Protein AF-A0A250FUY7-F1 (afdb_monomer_lite)

Structure (mmCIF, N/CA/C/O backbone):
data_AF-A0A250FUY7-F1
#
_entry.id   AF-A0A250FUY7-F1
#
loop_
_atom_site.group_PDB
_atom_site.id
_atom_site.type_symbol
_atom_site.label_atom_id
_atom_site.label_alt_id
_atom_site.label_comp_id
_atom_site.label_asym_id
_atom_site.label_entity_id
_atom_site.label_seq_id
_atom_site.pdbx_PDB_ins_code
_atom_site.Cartn_x
_atom_site.Cartn_y
_atom_site.Cartn_z
_atom_site.occupancy
_atom_site.B_iso_or_equiv
_atom_site.auth_seq_id
_atom_site.auth_comp_id
_atom_site.auth_asym_id
_atom_site.auth_atom_id
_atom_site.pdbx_PDB_model_num
ATOM 1 N N . MET A 1 1 ? 25.988 8.779 14.009 1.00 43.19 1 MET A N 1
ATOM 2 C CA . MET A 1 1 ? 26.588 10.003 13.422 1.00 43.19 1 MET A CA 1
ATOM 3 C C . MET A 1 1 ? 27.774 9.717 12.497 1.00 43.19 1 MET A C 1
ATOM 5 O O . MET A 1 1 ? 27.782 10.269 11.410 1.00 43.19 1 MET A O 1
ATOM 9 N N . ALA A 1 2 ? 28.721 8.832 12.845 1.00 36.50 2 ALA A N 1
ATOM 10 C CA . ALA A 1 2 ? 29.887 8.540 11.990 1.00 36.50 2 ALA A CA 1
ATOM 11 C C . ALA A 1 2 ? 29.552 7.939 10.602 1.00 36.50 2 ALA A C 1
ATOM 13 O O . ALA A 1 2 ? 30.197 8.284 9.622 1.00 36.50 2 ALA A O 1
ATOM 14 N N . LYS A 1 3 ? 28.510 7.098 10.490 1.00 38.19 3 LYS A N 1
ATOM 15 C CA . LYS A 1 3 ? 28.077 6.527 9.197 1.00 38.19 3 LYS A CA 1
ATOM 16 C C . LYS A 1 3 ? 27.300 7.509 8.304 1.00 38.19 3 LYS A C 1
ATOM 18 O O . LYS A 1 3 ? 27.424 7.420 7.096 1.00 38.19 3 LYS A O 1
ATOM 23 N N . LYS A 1 4 ? 26.568 8.468 8.890 1.00 38.25 4 LYS A N 1
ATOM 24 C CA . LYS A 1 4 ? 25.851 9.537 8.160 1.00 38.25 4 LYS A CA 1
ATOM 25 C C . LYS A 1 4 ? 26.827 10.490 7.470 1.00 38.25 4 LYS A C 1
ATOM 27 O O . LYS A 1 4 ? 26.619 10.847 6.323 1.00 38.25 4 LYS A O 1
ATOM 32 N N . ARG A 1 5 ? 27.920 10.834 8.164 1.00 37.09 5 ARG A N 1
ATOM 33 C CA . ARG A 1 5 ? 28.995 11.658 7.603 1.00 37.09 5 ARG A CA 1
ATOM 34 C C . ARG A 1 5 ? 29.711 10.944 6.461 1.00 37.09 5 ARG A C 1
ATOM 36 O O . ARG A 1 5 ? 29.885 11.544 5.422 1.00 37.09 5 ARG A O 1
ATOM 43 N N . LYS A 1 6 ? 29.996 9.648 6.628 1.00 42.50 6 LYS A N 1
ATOM 44 C CA . LYS A 1 6 ? 30.583 8.818 5.573 1.00 42.50 6 LYS A CA 1
ATOM 45 C C . LYS A 1 6 ? 29.650 8.646 4.361 1.00 42.50 6 LYS A C 1
ATOM 47 O O . LYS A 1 6 ? 30.128 8.721 3.248 1.00 42.50 6 LYS A O 1
ATOM 52 N N . TYR A 1 7 ? 28.339 8.494 4.571 1.00 42.06 7 TYR A N 1
ATOM 53 C CA . TYR A 1 7 ? 27.325 8.445 3.504 1.00 42.06 7 TYR A CA 1
ATOM 54 C C . TYR A 1 7 ? 27.235 9.763 2.720 1.00 42.06 7 TYR A C 1
ATOM 56 O O . TYR A 1 7 ? 27.249 9.745 1.499 1.00 42.06 7 TYR A O 1
ATOM 64 N N . GLN A 1 8 ? 27.203 10.910 3.409 1.00 38.47 8 GLN A N 1
ATOM 65 C CA . GLN A 1 8 ? 27.251 12.218 2.745 1.00 38.47 8 GLN A CA 1
ATOM 66 C C . GLN A 1 8 ? 28.596 12.461 2.050 1.00 38.47 8 GLN A C 1
ATOM 68 O O . GLN A 1 8 ? 28.599 12.875 0.907 1.00 38.47 8 GLN A O 1
ATOM 73 N N . GLU A 1 9 ? 29.724 12.106 2.668 1.00 43.81 9 GLU A N 1
ATOM 74 C CA . GLU A 1 9 ? 31.057 12.219 2.057 1.00 43.81 9 GLU A CA 1
ATOM 75 C C . GLU A 1 9 ? 31.244 11.270 0.850 1.00 43.81 9 GLU A C 1
ATOM 77 O O . GLU A 1 9 ? 31.945 11.619 -0.095 1.00 43.81 9 GLU A O 1
ATOM 82 N N . GLU A 1 10 ? 30.612 10.090 0.833 1.00 46.19 10 GLU A N 1
ATOM 83 C CA . GLU A 1 10 ? 30.649 9.142 -0.296 1.00 46.19 10 GLU A CA 1
ATOM 84 C C . GLU A 1 10 ? 29.723 9.576 -1.445 1.00 46.19 10 GLU A C 1
ATOM 86 O O . GLU A 1 10 ? 30.119 9.468 -2.601 1.00 46.19 10 GLU A O 1
ATOM 91 N N . CYS A 1 11 ? 28.550 10.147 -1.149 1.00 38.84 11 CYS A N 1
ATOM 92 C CA . CYS A 1 11 ? 27.685 10.758 -2.164 1.00 38.84 11 CYS A CA 1
ATOM 93 C C . CYS A 1 11 ? 28.283 12.061 -2.730 1.00 38.84 11 CYS A C 1
ATOM 95 O O . CYS A 1 11 ? 28.235 12.279 -3.936 1.00 38.84 11 CYS A O 1
ATOM 97 N N . ASP A 1 12 ? 28.891 12.898 -1.883 1.00 40.16 12 ASP A N 1
ATOM 98 C CA . ASP A 1 12 ? 29.511 14.173 -2.278 1.00 40.16 12 ASP A CA 1
ATOM 99 C C . ASP A 1 12 ? 30.865 13.979 -2.989 1.00 40.16 12 ASP A C 1
ATOM 101 O O . ASP A 1 12 ? 31.324 14.872 -3.699 1.00 40.16 12 ASP A O 1
ATOM 105 N N . SER A 1 13 ? 31.521 12.822 -2.819 1.00 41.88 13 SER A N 1
ATOM 106 C CA . SER A 1 13 ? 32.739 12.456 -3.568 1.00 41.88 13 SER A CA 1
ATOM 107 C C . SER A 1 13 ? 32.453 11.789 -4.915 1.00 41.88 13 SER A C 1
ATOM 109 O O . SER A 1 13 ? 33.384 11.575 -5.688 1.00 41.88 13 SER A O 1
ATOM 111 N N . TYR A 1 14 ? 31.179 11.533 -5.229 1.00 43.25 14 TYR A N 1
ATOM 112 C CA . TYR A 1 14 ? 30.699 11.084 -6.538 1.00 43.25 14 TYR A CA 1
ATOM 113 C C . TYR A 1 14 ? 30.349 12.275 -7.451 1.00 43.25 14 TYR A C 1
ATOM 115 O O . TYR A 1 14 ? 29.357 12.268 -8.176 1.00 43.25 14 TYR A O 1
ATOM 123 N N . ILE A 1 15 ? 31.153 13.339 -7.400 1.00 44.28 15 ILE A N 1
ATOM 124 C CA . ILE A 1 15 ? 31.188 14.337 -8.470 1.00 44.28 15 ILE A CA 1
ATOM 125 C C . ILE A 1 15 ? 32.206 13.792 -9.468 1.00 44.28 15 ILE A C 1
ATOM 127 O O . ILE A 1 15 ? 33.411 13.924 -9.253 1.00 44.28 15 ILE A O 1
ATOM 131 N N . GLY A 1 16 ? 31.695 13.082 -10.478 1.00 42.53 16 GLY A N 1
ATOM 132 C CA . GLY A 1 16 ? 32.482 12.474 -11.549 1.00 42.53 16 GLY A CA 1
ATOM 133 C C . GLY A 1 16 ? 33.469 13.460 -12.170 1.00 42.53 16 GLY A C 1
ATOM 134 O O . GLY A 1 16 ? 33.247 14.675 -12.190 1.00 42.53 16 GLY A O 1
ATOM 135 N N . ASP A 1 17 ? 34.588 12.916 -12.638 1.00 43.69 17 ASP A N 1
ATOM 136 C CA . ASP A 1 17 ? 35.628 13.655 -13.351 1.00 43.69 17 ASP A CA 1
ATOM 137 C C . ASP A 1 17 ? 34.966 14.412 -14.522 1.00 43.69 17 ASP A C 1
ATOM 139 O O . ASP A 1 17 ? 34.135 13.839 -15.226 1.00 43.69 17 ASP A O 1
ATOM 143 N N . GLU A 1 18 ? 35.307 15.682 -14.775 1.00 43.38 18 GLU A N 1
ATOM 144 C CA . GLU A 1 18 ? 34.656 16.533 -15.804 1.00 43.38 18 GLU A CA 1
ATOM 145 C C . GLU A 1 18 ? 34.782 15.977 -17.249 1.00 43.38 18 GLU A C 1
ATOM 147 O O . GLU A 1 18 ? 34.303 16.582 -18.209 1.00 43.38 18 GLU A O 1
ATOM 152 N N . ASN A 1 19 ? 35.421 14.813 -17.409 1.00 42.72 19 ASN A N 1
ATOM 153 C CA . ASN A 1 19 ? 35.610 14.068 -18.649 1.00 42.72 19 ASN A CA 1
ATOM 154 C C . ASN A 1 19 ? 34.818 12.745 -18.725 1.00 42.72 19 ASN A C 1
ATOM 156 O O . ASN A 1 19 ? 34.957 12.029 -19.722 1.00 42.72 19 ASN A O 1
ATOM 160 N N . GLU A 1 20 ? 34.010 12.387 -17.722 1.00 42.47 20 GLU A N 1
ATOM 161 C CA . GLU A 1 20 ? 33.127 11.220 -17.807 1.00 42.47 20 GLU A CA 1
ATOM 162 C C . GLU A 1 20 ? 31.941 11.516 -18.732 1.00 42.47 20 GLU A C 1
ATOM 164 O O . GLU A 1 20 ? 31.159 12.450 -18.545 1.00 42.47 20 GLU A O 1
ATOM 169 N N . ILE A 1 21 ? 31.832 10.716 -19.793 1.00 39.22 21 ILE A N 1
ATOM 170 C CA . ILE A 1 21 ? 30.692 10.739 -20.705 1.00 39.22 21 ILE A CA 1
ATOM 171 C C . ILE A 1 21 ? 29.484 10.252 -19.906 1.00 39.22 21 ILE A C 1
ATOM 173 O O . ILE A 1 21 ? 29.278 9.048 -19.766 1.00 39.22 21 ILE A O 1
ATOM 177 N N . ILE A 1 22 ? 28.679 11.188 -19.403 1.00 44.69 22 ILE A N 1
ATOM 178 C CA . ILE A 1 22 ? 27.355 10.896 -18.854 1.00 44.69 22 ILE A CA 1
ATOM 179 C C . ILE A 1 22 ? 26.542 10.268 -19.990 1.00 44.69 22 ILE A C 1
ATOM 181 O O . ILE A 1 22 ? 26.126 10.950 -20.931 1.00 44.69 22 ILE A O 1
ATOM 185 N N . VAL A 1 23 ? 26.369 8.947 -19.944 1.00 47.62 23 VAL A N 1
ATOM 186 C CA . VAL A 1 23 ? 25.515 8.227 -20.891 1.00 47.62 23 VAL A CA 1
ATOM 187 C C . VAL A 1 23 ? 24.082 8.701 -20.632 1.00 47.62 23 VAL A C 1
ATOM 189 O O . VAL A 1 23 ? 23.623 8.612 -19.491 1.00 47.62 23 VAL A O 1
ATOM 192 N N . PRO A 1 24 ? 23.397 9.276 -21.635 1.00 50.97 24 PRO A N 1
ATOM 193 C CA . PRO A 1 24 ? 22.154 9.987 -21.396 1.00 50.97 24 PRO A CA 1
ATOM 194 C C . PRO A 1 24 ? 21.075 9.027 -20.904 1.00 50.97 24 PRO A C 1
ATOM 196 O O . PRO A 1 24 ? 20.864 7.957 -21.476 1.00 50.97 24 PRO A O 1
ATOM 199 N N . PHE A 1 25 ? 20.361 9.454 -19.864 1.00 66.88 25 PHE A N 1
ATOM 200 C CA . PHE A 1 25 ? 19.048 8.912 -19.559 1.00 66.88 25 PHE A CA 1
ATOM 201 C C . PHE A 1 25 ? 18.173 9.045 -20.807 1.00 66.88 25 PHE A C 1
ATOM 203 O O . PHE A 1 25 ? 18.157 10.097 -21.446 1.00 66.88 25 PHE A O 1
ATOM 210 N N . SER A 1 26 ? 17.437 7.994 -21.159 1.00 82.81 26 SER A N 1
ATOM 211 C CA . SER A 1 26 ? 16.371 8.159 -22.143 1.00 82.81 26 SER A CA 1
ATOM 212 C C . SER A 1 26 ? 15.325 9.108 -21.556 1.00 82.81 26 SER A C 1
ATOM 214 O O . SER A 1 26 ? 14.680 8.762 -20.563 1.00 82.81 26 SER A O 1
ATOM 216 N N . ASP A 1 27 ? 15.150 10.287 -22.164 1.00 85.69 27 ASP A N 1
ATOM 217 C CA . ASP A 1 27 ? 14.140 11.273 -21.746 1.00 85.69 27 ASP A CA 1
ATOM 218 C C . ASP A 1 27 ? 12.756 10.617 -21.626 1.00 85.69 27 ASP A C 1
ATOM 220 O O . ASP A 1 27 ? 12.026 10.849 -20.666 1.00 85.69 27 ASP A O 1
ATOM 224 N N . GLU A 1 28 ? 12.436 9.699 -22.544 1.00 88.50 28 GLU A N 1
ATOM 225 C CA . GLU A 1 28 ? 11.173 8.959 -22.534 1.00 88.50 28 GLU A CA 1
ATOM 226 C C . GLU A 1 28 ? 11.016 8.084 -21.279 1.00 88.50 28 GLU A C 1
ATOM 228 O O . GLU A 1 28 ? 9.927 8.023 -20.704 1.00 88.50 28 GLU A O 1
ATOM 233 N N . VAL A 1 29 ? 12.095 7.430 -20.832 1.00 88.50 29 VAL A N 1
ATOM 234 C CA . VAL A 1 29 ? 12.099 6.599 -19.616 1.00 88.50 29 VAL A CA 1
ATOM 235 C C . VAL A 1 29 ? 11.916 7.467 -18.373 1.00 88.50 29 VAL A C 1
ATOM 237 O O . VAL A 1 29 ? 11.117 7.123 -17.503 1.00 88.50 29 VAL A O 1
ATOM 240 N N . VAL A 1 30 ? 12.612 8.603 -18.299 1.00 86.94 30 VAL A N 1
ATOM 241 C CA . VAL A 1 30 ? 12.511 9.533 -17.163 1.00 86.94 30 VAL A CA 1
ATOM 242 C C . VAL A 1 30 ? 11.105 10.117 -17.062 1.00 86.94 30 VAL A C 1
ATOM 244 O O . VAL A 1 30 ? 10.509 10.102 -15.985 1.00 86.94 30 VAL A O 1
ATOM 247 N N . GLU A 1 31 ? 10.546 10.579 -18.180 1.00 90.12 31 GLU A N 1
ATOM 248 C CA . GLU A 1 31 ? 9.198 11.142 -18.224 1.00 90.12 31 GLU A CA 1
ATOM 249 C C . GLU A 1 31 ? 8.140 10.130 -17.783 1.00 90.12 31 GLU A C 1
ATOM 251 O O . GLU A 1 31 ? 7.308 10.432 -16.926 1.00 90.12 31 GLU A O 1
ATOM 256 N N . VAL A 1 32 ? 8.158 8.915 -18.345 1.00 93.00 32 VAL A N 1
ATOM 257 C CA . VAL A 1 32 ? 7.129 7.917 -18.025 1.00 93.00 32 VAL A CA 1
ATOM 258 C C . VAL A 1 32 ? 7.262 7.395 -16.591 1.00 93.00 32 VAL A C 1
ATOM 260 O O . VAL A 1 32 ? 6.249 7.133 -15.940 1.00 93.00 32 VAL A O 1
ATOM 263 N N . ALA A 1 33 ? 8.488 7.295 -16.063 1.00 88.31 33 ALA A N 1
ATOM 264 C CA . ALA A 1 33 ? 8.724 6.936 -14.669 1.00 88.31 33 ALA A CA 1
ATOM 265 C C . ALA A 1 33 ? 8.186 8.011 -13.712 1.00 88.31 33 ALA A C 1
ATOM 267 O O . ALA A 1 33 ? 7.518 7.672 -12.735 1.00 88.31 33 ALA A O 1
ATOM 268 N N . ALA A 1 34 ? 8.412 9.294 -14.017 1.00 88.81 34 ALA A N 1
ATOM 269 C CA . ALA A 1 34 ? 7.886 10.409 -13.230 1.00 88.81 34 ALA A CA 1
ATOM 270 C C . ALA A 1 34 ? 6.347 10.452 -13.246 1.00 88.81 34 ALA A C 1
ATOM 272 O O . ALA A 1 34 ? 5.720 10.655 -12.205 1.00 88.81 34 ALA A O 1
ATOM 273 N N . GLU A 1 35 ? 5.721 10.188 -14.399 1.00 92.38 35 GLU A N 1
ATOM 274 C CA . GLU A 1 35 ? 4.261 10.057 -14.485 1.00 92.38 35 GLU A CA 1
ATOM 275 C C . GLU A 1 35 ? 3.743 8.909 -13.614 1.00 92.38 35 GLU A C 1
ATOM 277 O O . GLU A 1 35 ? 2.817 9.097 -12.829 1.00 92.38 35 GLU A O 1
ATOM 282 N N . ALA A 1 36 ? 4.361 7.728 -13.694 1.00 91.56 36 ALA A N 1
ATOM 283 C CA . ALA A 1 36 ? 3.963 6.567 -12.897 1.00 91.56 36 ALA A CA 1
ATOM 284 C C . ALA A 1 36 ? 4.193 6.758 -11.383 1.00 91.56 36 ALA A C 1
ATOM 286 O O . ALA A 1 36 ? 3.446 6.220 -10.553 1.00 91.56 36 ALA A O 1
ATOM 287 N N . GLN A 1 37 ? 5.202 7.543 -11.003 1.00 88.12 37 GLN A N 1
ATOM 288 C CA . GLN A 1 37 ? 5.452 7.917 -9.615 1.00 88.12 37 GLN A CA 1
ATOM 289 C C . GLN A 1 37 ? 4.290 8.743 -9.051 1.00 88.12 37 GLN A C 1
ATOM 291 O O . GLN A 1 37 ? 3.741 8.391 -8.001 1.00 88.12 37 GLN A O 1
ATOM 296 N N . LEU A 1 38 ? 3.911 9.806 -9.764 1.00 87.44 38 LEU A N 1
ATOM 297 C CA . LEU A 1 38 ? 2.979 10.840 -9.301 1.00 87.44 38 LEU A CA 1
ATOM 298 C C . LEU A 1 38 ? 1.506 10.549 -9.609 1.00 87.44 38 LEU A C 1
ATOM 300 O O . LEU A 1 38 ? 0.640 11.298 -9.166 1.00 87.44 38 LEU A O 1
ATOM 304 N N . ILE A 1 39 ? 1.224 9.469 -10.338 1.00 88.94 39 ILE A N 1
ATOM 305 C CA . ILE A 1 39 ? -0.125 9.113 -10.773 1.00 88.94 39 ILE A CA 1
ATOM 306 C C . ILE A 1 39 ? -1.139 9.033 -9.624 1.00 88.94 39 ILE A C 1
ATOM 308 O O . ILE A 1 39 ? -0.889 8.377 -8.599 1.00 88.94 39 ILE A O 1
ATOM 312 N N . ASP A 1 40 ? -2.322 9.618 -9.836 1.00 88.94 40 ASP A N 1
ATOM 313 C CA . ASP A 1 40 ? -3.474 9.362 -8.984 1.00 88.94 40 ASP A CA 1
ATOM 314 C C . ASP A 1 40 ? -4.115 8.029 -9.380 1.00 88.94 40 ASP A C 1
ATOM 316 O O . ASP A 1 40 ? -4.894 7.923 -10.322 1.00 88.94 40 ASP A O 1
ATOM 320 N N . LEU A 1 41 ? -3.828 6.984 -8.603 1.00 89.31 41 LEU A N 1
ATOM 321 C CA . LEU A 1 41 ? -4.399 5.655 -8.828 1.00 89.31 41 LEU A CA 1
ATOM 322 C C . LEU A 1 41 ? -5.938 5.603 -8.718 1.00 89.31 41 LEU A C 1
ATOM 324 O O . LEU A 1 41 ? -6.529 4.587 -9.085 1.00 89.31 41 LEU A O 1
ATOM 328 N N . SER A 1 42 ? -6.591 6.657 -8.210 1.00 87.00 42 SER A N 1
ATOM 329 C CA . SER A 1 42 ? -8.053 6.761 -8.194 1.00 87.00 42 SER A CA 1
ATOM 330 C C . SER A 1 42 ? -8.662 7.250 -9.509 1.00 87.00 42 SER A C 1
ATOM 332 O O . SER A 1 42 ? -9.857 7.033 -9.733 1.00 87.00 42 SER A O 1
ATOM 334 N N . ASP A 1 43 ? -7.851 7.826 -10.400 1.00 91.69 43 ASP A N 1
ATOM 335 C CA . ASP A 1 43 ? -8.249 8.205 -11.752 1.00 91.69 43 ASP A CA 1
ATOM 336 C C . ASP A 1 43 ? -7.963 7.058 -12.735 1.00 91.69 43 ASP A C 1
ATOM 338 O O . ASP A 1 43 ? -6.838 6.811 -13.170 1.00 91.69 43 ASP A O 1
ATOM 342 N N . VAL A 1 44 ? -9.019 6.329 -13.103 1.00 91.44 44 VAL A N 1
ATOM 343 C CA . VAL A 1 44 ? -8.923 5.172 -14.004 1.00 91.44 44 VAL A CA 1
ATOM 344 C C . VAL A 1 44 ? -8.478 5.573 -15.416 1.00 91.44 44 VAL A C 1
ATOM 346 O O . VAL A 1 44 ? -7.813 4.785 -16.093 1.00 91.44 44 VAL A O 1
ATOM 349 N N . GLU A 1 45 ? -8.834 6.769 -15.890 1.00 94.88 45 GLU A N 1
ATOM 350 C CA . GLU A 1 45 ? -8.419 7.239 -17.215 1.00 94.88 45 GLU A CA 1
ATOM 351 C C . GLU A 1 45 ? -6.925 7.565 -17.215 1.00 94.88 45 GLU A C 1
ATOM 353 O O . GLU A 1 45 ? -6.203 7.141 -18.125 1.00 94.88 45 GLU A O 1
ATOM 358 N N . GLU A 1 46 ? -6.442 8.225 -16.159 1.00 94.69 46 GLU A N 1
ATOM 359 C CA . GLU A 1 46 ? -5.019 8.498 -15.978 1.00 94.69 46 GLU A CA 1
ATOM 360 C C . GLU A 1 46 ? -4.205 7.201 -15.853 1.00 94.69 46 GLU A C 1
ATOM 362 O O . GLU A 1 46 ? -3.209 7.037 -16.562 1.00 94.69 46 GLU A O 1
ATOM 367 N N . VAL A 1 47 ? -4.666 6.242 -15.039 1.00 95.25 47 VAL A N 1
ATOM 368 C CA . VAL A 1 47 ? -4.051 4.910 -14.892 1.00 95.25 47 VAL A CA 1
ATOM 369 C C . VAL A 1 47 ? -3.895 4.211 -16.237 1.00 95.25 47 VAL A C 1
ATOM 371 O O . VAL A 1 47 ? -2.803 3.740 -16.559 1.00 95.25 47 VAL A O 1
ATOM 374 N N . ASN A 1 48 ? -4.945 4.180 -17.058 1.00 96.50 48 ASN A N 1
ATOM 375 C CA . ASN A 1 48 ? -4.883 3.544 -18.374 1.00 96.50 48 ASN A CA 1
ATOM 376 C C . ASN A 1 48 ? -3.948 4.288 -19.340 1.00 96.50 48 ASN A C 1
ATOM 378 O O . ASN A 1 48 ? -3.218 3.650 -20.103 1.00 96.50 4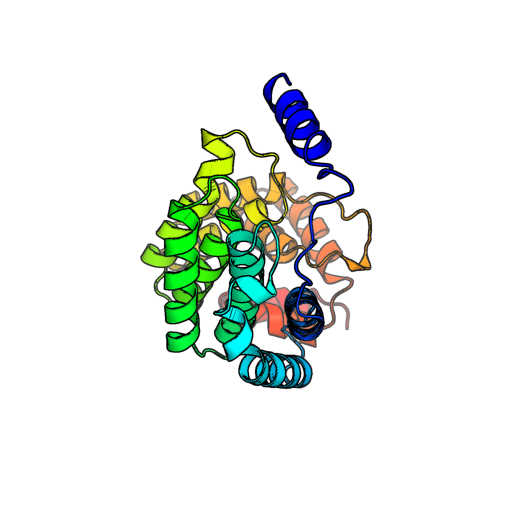8 ASN A O 1
ATOM 382 N N . ARG A 1 49 ? -3.931 5.627 -19.297 1.00 97.31 49 ARG A N 1
ATOM 383 C CA . ARG A 1 49 ? -3.026 6.451 -20.112 1.00 97.31 49 ARG A CA 1
ATOM 384 C C . ARG A 1 49 ? -1.564 6.173 -19.766 1.00 97.31 49 ARG A C 1
ATOM 386 O O . ARG A 1 49 ? -0.762 5.934 -20.670 1.00 97.31 49 ARG A O 1
ATOM 393 N N . VAL A 1 50 ? -1.217 6.200 -18.479 1.00 96.88 50 VAL A N 1
ATOM 394 C CA . VAL A 1 50 ? 0.154 5.958 -18.008 1.00 96.88 50 VAL A CA 1
ATOM 395 C C . VAL A 1 50 ? 0.566 4.513 -18.273 1.00 96.88 50 VAL A C 1
ATOM 397 O O . VAL A 1 50 ? 1.666 4.289 -18.771 1.00 96.88 50 VAL A O 1
ATOM 400 N N . LEU A 1 51 ? -0.320 3.539 -18.043 1.00 97.81 51 LEU A N 1
ATOM 401 C CA . LEU A 1 51 ? -0.056 2.134 -18.360 1.00 97.81 51 LEU A CA 1
ATOM 402 C C . LEU A 1 51 ? 0.285 1.935 -19.842 1.00 97.81 51 LEU A C 1
ATOM 404 O O . LEU A 1 51 ? 1.285 1.297 -20.156 1.00 97.81 51 LEU A O 1
ATOM 408 N N . SER A 1 52 ? -0.489 2.533 -20.751 1.00 97.75 52 SER A N 1
ATOM 409 C CA . SER A 1 52 ? -0.221 2.438 -22.190 1.00 97.75 52 SER A CA 1
ATOM 410 C C . SER A 1 52 ? 1.144 3.022 -22.571 1.00 97.75 52 SER A C 1
ATOM 412 O O . SER A 1 52 ? 1.831 2.473 -23.436 1.00 97.75 52 SER A O 1
ATOM 414 N N . ARG A 1 53 ? 1.568 4.113 -21.919 1.00 97.44 53 ARG A N 1
ATOM 415 C CA . ARG A 1 53 ? 2.914 4.667 -22.114 1.00 97.44 53 ARG A CA 1
ATOM 416 C C . ARG A 1 53 ? 3.993 3.737 -21.570 1.00 97.44 53 ARG A C 1
ATOM 418 O O . ARG A 1 53 ? 4.948 3.468 -22.288 1.00 97.44 53 ARG A O 1
ATOM 425 N N . LEU A 1 54 ? 3.821 3.213 -20.355 1.00 97.19 54 LEU A N 1
ATOM 426 C CA . LEU A 1 54 ? 4.759 2.264 -19.749 1.00 97.19 54 LEU A CA 1
ATOM 427 C C . LEU A 1 54 ? 4.961 1.036 -20.643 1.00 97.19 54 LEU A C 1
ATOM 429 O O . LEU A 1 54 ? 6.096 0.659 -20.898 1.00 97.19 54 LEU A O 1
ATOM 433 N N . GLU A 1 55 ? 3.885 0.464 -21.186 1.00 97.25 55 GLU A N 1
ATOM 434 C CA . GLU A 1 55 ? 3.946 -0.680 -22.106 1.00 97.25 55 GLU A CA 1
ATOM 435 C C . GLU A 1 55 ? 4.682 -0.361 -23.411 1.00 97.25 55 GLU A C 1
ATOM 437 O O . GLU A 1 55 ? 5.401 -1.206 -23.944 1.00 97.25 55 GLU A O 1
ATOM 442 N N . LYS A 1 56 ? 4.527 0.860 -23.934 1.00 96.94 56 LYS A N 1
ATOM 443 C CA . LYS A 1 56 ? 5.221 1.300 -25.148 1.00 96.94 56 LYS A CA 1
ATOM 444 C C . LYS A 1 56 ? 6.723 1.495 -24.912 1.00 96.94 56 LYS A C 1
ATOM 446 O O . LYS A 1 56 ? 7.520 1.146 -25.781 1.00 96.94 56 LYS A O 1
ATOM 451 N N . THR A 1 57 ? 7.095 2.054 -23.763 1.00 95.44 57 THR A N 1
ATOM 452 C CA . THR A 1 57 ? 8.486 2.374 -23.400 1.00 95.44 57 THR A CA 1
ATOM 453 C C . THR A 1 57 ? 9.217 1.175 -22.773 1.00 95.44 57 THR A C 1
ATOM 455 O O . THR A 1 57 ? 10.444 1.159 -22.719 1.00 95.44 57 THR A O 1
ATOM 458 N N . GLU A 1 58 ? 8.489 0.128 -22.375 1.00 94.94 58 GLU A N 1
ATOM 459 C CA . GLU A 1 58 ? 9.000 -1.072 -21.699 1.00 94.94 58 GLU A CA 1
ATOM 460 C C . GLU A 1 58 ? 10.267 -1.703 -22.297 1.00 94.94 58 GLU A C 1
ATOM 462 O O . GLU A 1 58 ? 11.147 -2.061 -21.513 1.00 94.94 58 GLU A O 1
ATOM 467 N N . PRO A 1 59 ? 10.447 -1.815 -23.630 1.00 93.50 59 PRO A N 1
ATOM 468 C CA . PRO A 1 59 ? 11.687 -2.354 -24.188 1.00 93.50 59 PRO A CA 1
ATOM 469 C C . PRO A 1 59 ? 12.947 -1.609 -23.724 1.00 93.50 59 PRO A C 1
ATOM 471 O O . PRO A 1 59 ? 13.994 -2.231 -23.560 1.00 93.50 59 PRO A O 1
ATOM 474 N N . LEU A 1 60 ? 12.845 -0.300 -23.465 1.00 90.94 60 LEU A N 1
ATOM 475 C CA . LEU A 1 60 ? 13.955 0.521 -22.975 1.00 90.94 60 LEU A CA 1
ATOM 476 C C . LEU A 1 60 ? 14.266 0.256 -21.499 1.00 90.94 60 LEU A C 1
ATOM 478 O O . LEU A 1 60 ? 15.401 0.442 -21.072 1.00 90.94 60 LEU A O 1
ATOM 482 N N . PHE A 1 61 ? 13.298 -0.232 -20.716 1.00 90.44 61 PHE A N 1
ATOM 483 C CA . PHE A 1 61 ? 13.521 -0.539 -19.301 1.00 90.44 61 PHE A CA 1
ATOM 484 C C . PHE A 1 61 ? 14.493 -1.700 -19.103 1.00 90.44 61 PHE A C 1
ATOM 486 O O . PHE A 1 61 ? 15.054 -1.832 -18.022 1.00 90.44 61 PHE A O 1
ATOM 493 N N . PHE A 1 62 ? 14.717 -2.530 -20.122 1.00 89.25 62 PHE A N 1
ATOM 494 C CA . PHE A 1 62 ? 15.647 -3.660 -20.067 1.00 89.25 62 PHE A CA 1
ATOM 495 C C . PHE A 1 62 ? 16.991 -3.379 -20.741 1.00 89.25 62 PHE A C 1
ATOM 497 O O . PHE A 1 62 ? 17.892 -4.215 -20.673 1.00 89.25 62 PHE A O 1
ATOM 504 N N . ASP A 1 63 ? 17.152 -2.202 -21.345 1.00 88.31 63 ASP A N 1
ATOM 505 C CA . ASP A 1 63 ? 18.440 -1.716 -21.818 1.00 88.31 63 ASP A CA 1
ATOM 506 C C . ASP A 1 63 ? 19.072 -0.831 -20.740 1.00 88.31 63 ASP A C 1
ATOM 508 O O . ASP A 1 63 ? 18.697 0.329 -20.571 1.00 88.31 63 ASP A O 1
ATOM 512 N N . LEU A 1 64 ? 20.047 -1.376 -20.004 1.00 82.94 64 LEU A N 1
ATOM 513 C CA . LEU A 1 64 ? 20.742 -0.645 -18.939 1.00 82.94 64 LEU A CA 1
ATOM 514 C C . LEU A 1 64 ? 21.438 0.628 -19.444 1.00 82.94 64 LEU A C 1
ATOM 516 O O . LEU A 1 64 ? 21.637 1.547 -18.650 1.00 82.94 64 LEU A O 1
ATOM 520 N N . ALA A 1 65 ? 21.763 0.723 -20.740 1.00 83.50 65 ALA A N 1
ATOM 521 C CA . ALA A 1 65 ? 22.305 1.951 -21.317 1.00 83.50 65 ALA A CA 1
ATOM 522 C C . ALA A 1 65 ? 21.303 3.118 -21.256 1.00 83.50 65 ALA A C 1
ATOM 524 O O . ALA A 1 65 ? 21.725 4.270 -21.222 1.00 83.50 65 ALA A O 1
ATOM 525 N N . SER A 1 66 ? 19.999 2.835 -21.157 1.00 82.00 66 SER A N 1
ATOM 526 C CA . SER A 1 66 ? 18.936 3.844 -21.036 1.00 82.00 66 SER A CA 1
ATOM 527 C C . SER A 1 66 ? 18.912 4.572 -19.686 1.00 82.00 66 SER A C 1
ATOM 529 O O . SER A 1 66 ? 18.160 5.536 -19.537 1.00 82.00 66 SER A O 1
ATOM 531 N N . PHE A 1 67 ? 19.692 4.112 -18.700 1.00 78.12 67 PHE A N 1
ATOM 532 C CA . PHE A 1 67 ? 19.669 4.611 -17.319 1.00 78.12 67 PHE A CA 1
ATOM 533 C C . PHE A 1 67 ? 20.998 5.214 -16.834 1.00 78.12 67 PHE A C 1
ATOM 535 O O . PHE A 1 67 ? 21.082 5.607 -15.673 1.00 78.12 67 PHE A O 1
ATOM 542 N N . GLY A 1 68 ? 22.031 5.275 -17.681 1.00 74.50 68 GLY A N 1
ATOM 543 C CA . GLY A 1 68 ? 23.321 5.880 -17.332 1.00 74.50 68 GLY A CA 1
ATOM 544 C C . GLY A 1 68 ? 24.062 5.205 -16.165 1.00 74.50 68 GLY A C 1
ATOM 545 O O . GLY A 1 68 ? 23.976 3.991 -15.956 1.00 74.50 68 GLY A O 1
ATOM 546 N N . GLU A 1 69 ? 24.832 5.988 -15.408 1.00 65.12 69 GLU A N 1
ATOM 547 C CA . GLU A 1 69 ? 25.483 5.524 -14.176 1.00 65.12 69 GLU A CA 1
ATOM 548 C C . GLU A 1 69 ? 24.451 5.241 -13.074 1.00 65.12 69 GLU A C 1
ATOM 550 O O . GLU A 1 69 ? 23.490 5.982 -12.888 1.00 65.12 69 GLU A O 1
ATOM 555 N N . GLY A 1 70 ? 24.622 4.132 -12.343 1.00 67.81 70 GLY A N 1
ATOM 556 C CA . GLY A 1 70 ? 23.597 3.648 -11.408 1.00 67.81 70 GLY A CA 1
ATOM 557 C C . GLY A 1 70 ? 22.400 2.979 -12.098 1.00 67.81 70 GLY A C 1
ATOM 558 O O . GLY A 1 70 ? 21.323 2.883 -11.508 1.00 67.81 70 GLY A O 1
ATOM 559 N N . SER A 1 71 ? 22.579 2.491 -13.331 1.00 76.00 71 SER A N 1
ATOM 560 C CA . SER A 1 71 ? 21.512 1.951 -14.184 1.00 76.00 71 SER A CA 1
ATOM 561 C C . SER A 1 71 ? 20.588 0.937 -13.514 1.00 76.00 71 SER A C 1
ATOM 563 O O . SER A 1 71 ? 19.375 0.997 -13.699 1.00 76.00 71 SER A O 1
ATOM 565 N N . THR A 1 72 ? 21.123 0.040 -12.683 1.00 82.12 72 THR A N 1
ATOM 566 C CA . THR A 1 72 ? 20.330 -0.974 -11.969 1.00 82.12 72 THR A CA 1
ATOM 567 C C . THR A 1 72 ? 19.432 -0.379 -10.884 1.00 82.12 72 THR A C 1
ATOM 569 O O . THR A 1 72 ? 18.323 -0.873 -10.676 1.00 82.12 72 THR A O 1
ATOM 572 N N . TYR A 1 73 ? 19.860 0.702 -10.228 1.00 82.62 73 TYR A N 1
ATOM 573 C CA . TYR A 1 73 ? 19.057 1.427 -9.242 1.00 82.62 73 TYR A CA 1
ATOM 574 C C . TYR A 1 73 ? 17.875 2.125 -9.921 1.00 82.62 73 TYR A C 1
ATOM 576 O O . TYR A 1 73 ? 16.718 1.868 -9.580 1.00 82.62 73 TYR A O 1
ATOM 584 N N . SER A 1 74 ? 18.154 2.938 -10.942 1.00 83.56 74 SER A N 1
ATOM 585 C CA . SER A 1 74 ? 17.138 3.686 -11.694 1.00 83.56 74 SER A CA 1
ATOM 586 C C . SER A 1 74 ? 16.156 2.763 -12.425 1.00 83.56 74 SER A C 1
ATOM 588 O O . SER A 1 74 ? 14.945 3.008 -12.421 1.00 83.56 74 SER A O 1
ATOM 590 N N . GLN A 1 75 ? 16.652 1.650 -12.977 1.00 88.12 75 GLN A N 1
ATOM 591 C CA . GLN A 1 75 ? 15.814 0.588 -13.531 1.00 88.12 75 GLN A CA 1
ATOM 592 C C . GLN A 1 75 ? 14.888 0.012 -12.458 1.00 88.12 75 GLN A C 1
ATOM 594 O O . GLN A 1 75 ? 13.684 -0.085 -12.679 1.00 88.12 75 GLN A O 1
ATOM 599 N N . SER A 1 76 ? 15.417 -0.332 -11.281 1.00 87.75 76 SER A N 1
ATOM 600 C CA . SER A 1 76 ? 14.621 -0.927 -10.201 1.00 87.75 76 SER A CA 1
ATOM 601 C C . SER A 1 76 ? 13.508 0.005 -9.714 1.00 87.75 76 SER A C 1
ATOM 603 O O . SER A 1 76 ? 12.398 -0.458 -9.461 1.00 87.75 76 SER A O 1
ATOM 605 N N . ILE A 1 77 ? 13.767 1.316 -9.641 1.00 85.50 77 ILE A N 1
ATOM 606 C CA . ILE A 1 77 ? 12.744 2.326 -9.325 1.00 85.50 77 ILE A CA 1
ATOM 607 C C . ILE A 1 77 ? 11.671 2.386 -10.415 1.00 85.50 77 ILE A C 1
ATOM 609 O O . ILE A 1 77 ? 10.477 2.353 -10.121 1.00 85.50 77 ILE A O 1
ATOM 613 N N . THR A 1 78 ? 12.086 2.443 -11.679 1.00 90.69 78 THR A N 1
ATOM 614 C CA . THR A 1 78 ? 11.158 2.525 -12.816 1.00 90.69 78 THR A CA 1
ATOM 615 C C . THR A 1 78 ? 10.248 1.301 -12.866 1.00 90.69 78 THR A C 1
ATOM 617 O O . THR A 1 78 ? 9.026 1.423 -12.970 1.00 90.69 78 THR A O 1
ATOM 620 N N . LEU A 1 79 ? 10.830 0.110 -12.703 1.00 92.94 79 LEU A N 1
ATOM 621 C CA . LEU A 1 79 ? 10.083 -1.139 -12.625 1.00 92.94 79 LEU A CA 1
ATOM 622 C C . LEU A 1 79 ? 9.153 -1.167 -11.408 1.00 92.94 79 LEU A C 1
ATOM 624 O O . LEU A 1 79 ? 8.020 -1.616 -11.537 1.00 92.94 79 LEU A O 1
ATOM 628 N N . ALA A 1 80 ? 9.565 -0.642 -10.252 1.00 90.88 80 ALA A N 1
ATOM 629 C CA . ALA A 1 80 ? 8.704 -0.523 -9.074 1.00 90.88 80 ALA A CA 1
ATOM 630 C C . ALA A 1 80 ? 7.453 0.339 -9.334 1.00 90.88 80 ALA A C 1
ATOM 632 O O . ALA A 1 80 ? 6.341 -0.082 -9.002 1.00 90.88 80 ALA A O 1
ATOM 633 N N . TYR A 1 81 ? 7.590 1.492 -9.997 1.00 91.69 81 TYR A N 1
ATOM 634 C CA . TYR A 1 81 ? 6.430 2.308 -10.376 1.00 91.69 81 TYR A CA 1
ATOM 635 C C . TYR A 1 81 ? 5.550 1.629 -11.425 1.00 91.69 81 TYR A C 1
ATOM 637 O O . TYR A 1 81 ? 4.323 1.702 -11.344 1.00 91.69 81 TYR A O 1
ATOM 645 N N . TYR A 1 82 ? 6.143 0.889 -12.358 1.00 95.94 82 TYR A N 1
ATOM 646 C CA . TYR A 1 82 ? 5.371 0.093 -13.303 1.00 95.94 82 TYR A CA 1
ATOM 647 C C . TYR A 1 82 ? 4.583 -1.023 -12.592 1.00 95.94 82 TYR A C 1
ATOM 649 O O . TYR A 1 82 ? 3.383 -1.190 -12.818 1.00 95.94 82 TYR A O 1
ATOM 657 N N . ILE A 1 83 ? 5.211 -1.728 -11.648 1.00 95.69 83 ILE A N 1
ATOM 658 C CA . ILE A 1 83 ? 4.568 -2.745 -10.807 1.00 95.69 83 ILE A CA 1
ATOM 659 C C . ILE A 1 83 ? 3.392 -2.148 -10.028 1.00 95.69 83 ILE A C 1
ATOM 661 O O . ILE A 1 83 ? 2.327 -2.767 -9.984 1.00 95.69 83 ILE A O 1
ATOM 665 N N . LYS A 1 84 ? 3.543 -0.950 -9.444 1.00 93.19 84 LYS A N 1
ATOM 666 C CA . LYS A 1 84 ? 2.457 -0.220 -8.761 1.00 93.19 84 LYS A CA 1
ATOM 667 C C . LYS A 1 84 ? 1.236 -0.062 -9.677 1.00 93.19 84 LYS A C 1
ATOM 669 O O . LYS A 1 84 ? 0.132 -0.426 -9.273 1.00 93.19 84 LYS A O 1
ATOM 674 N N . VAL A 1 85 ? 1.433 0.416 -10.909 1.00 95.81 85 VAL A N 1
ATOM 675 C CA . VAL A 1 85 ? 0.351 0.613 -11.894 1.00 95.81 85 VAL A CA 1
ATOM 676 C C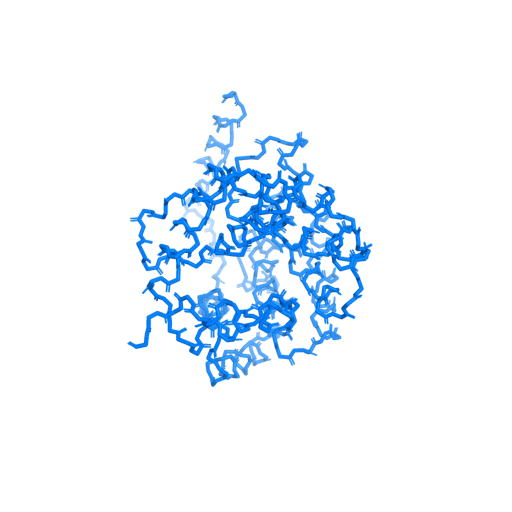 . VAL A 1 85 ? -0.273 -0.723 -12.315 1.00 95.81 85 VAL A C 1
ATOM 678 O O . VAL A 1 85 ? -1.494 -0.874 -12.267 1.00 95.81 85 VAL A O 1
ATOM 681 N N . LEU A 1 86 ? 0.546 -1.728 -12.651 1.00 97.31 86 LEU A N 1
ATOM 682 C CA . LEU A 1 86 ? 0.078 -3.071 -13.029 1.00 97.31 86 LEU A CA 1
ATOM 683 C C . LEU A 1 86 ? -0.737 -3.741 -11.915 1.00 97.31 86 LEU A C 1
ATOM 685 O O . LEU A 1 86 ? -1.734 -4.412 -12.184 1.00 97.31 86 LEU A O 1
ATOM 689 N N . THR A 1 87 ? -0.330 -3.544 -10.662 1.00 95.44 87 THR A N 1
ATOM 690 C CA . THR A 1 87 ? -1.022 -4.082 -9.486 1.00 95.44 87 THR A CA 1
ATOM 691 C C . THR A 1 87 ? -2.408 -3.465 -9.326 1.00 95.44 87 THR A C 1
ATOM 693 O O . THR A 1 87 ? -3.357 -4.187 -9.008 1.00 95.44 87 THR A O 1
ATOM 696 N N . GLU A 1 88 ? -2.552 -2.161 -9.582 1.00 93.12 88 GLU A N 1
ATOM 697 C CA . GLU A 1 88 ? -3.846 -1.474 -9.501 1.00 93.12 88 GLU A CA 1
ATOM 698 C C . GLU A 1 88 ? -4.825 -1.984 -10.566 1.00 93.12 88 GLU A C 1
ATOM 700 O O . GLU A 1 88 ? -5.972 -2.303 -10.249 1.00 93.12 88 GLU A O 1
ATOM 705 N N . VAL A 1 89 ? -4.357 -2.197 -11.802 1.00 95.50 89 VAL A N 1
ATOM 706 C CA . VAL A 1 89 ? -5.171 -2.804 -12.876 1.00 95.50 89 VAL A CA 1
ATOM 707 C C . VAL A 1 89 ? -5.278 -4.332 -12.778 1.00 95.50 89 VAL A C 1
ATOM 709 O O . VAL A 1 89 ? -5.851 -4.977 -13.655 1.00 95.50 89 VAL A O 1
ATOM 712 N N . ARG A 1 90 ? -4.753 -4.931 -11.701 1.00 95.31 90 ARG A N 1
ATOM 713 C CA . ARG A 1 90 ? -4.786 -6.375 -11.410 1.00 95.31 90 ARG A CA 1
ATOM 714 C C . ARG A 1 90 ? -4.089 -7.256 -12.453 1.00 95.31 90 ARG A C 1
ATOM 716 O O . ARG A 1 90 ? -4.396 -8.444 -12.554 1.00 95.31 90 ARG A O 1
ATOM 723 N N . ASN A 1 91 ? -3.114 -6.716 -13.181 1.00 97.12 91 ASN A N 1
ATOM 724 C CA . ASN A 1 91 ? -2.224 -7.492 -14.044 1.00 97.12 91 ASN A CA 1
ATOM 725 C C . ASN A 1 91 ? -1.094 -8.118 -13.206 1.00 97.12 91 ASN A C 1
ATOM 727 O O . ASN A 1 91 ? 0.072 -7.726 -13.284 1.00 97.12 91 ASN A O 1
ATOM 731 N N . PHE A 1 92 ? -1.469 -9.058 -12.332 1.00 95.81 92 PHE A N 1
ATOM 732 C CA . PHE A 1 92 ? -0.563 -9.618 -11.327 1.00 95.81 92 PHE A CA 1
ATOM 733 C C . PHE A 1 92 ? 0.562 -10.459 -11.928 1.00 95.81 92 PHE A C 1
ATOM 735 O O . PHE A 1 92 ? 1.660 -10.443 -11.385 1.00 95.81 92 PHE A O 1
ATOM 742 N N . ASP A 1 93 ? 0.315 -11.156 -13.037 1.00 95.94 93 ASP A N 1
ATOM 743 C CA . ASP A 1 93 ? 1.326 -12.013 -13.663 1.00 95.94 93 ASP A CA 1
ATOM 744 C C . ASP A 1 93 ? 2.500 -11.174 -14.178 1.00 95.94 93 ASP A C 1
ATOM 746 O O . ASP A 1 93 ? 3.655 -11.454 -13.856 1.00 95.94 93 ASP A O 1
ATOM 750 N N . LYS A 1 94 ? 2.206 -10.076 -14.889 1.00 96.75 94 LYS A N 1
ATOM 751 C CA . LYS A 1 94 ? 3.238 -9.143 -15.357 1.00 96.75 94 LYS A CA 1
ATOM 752 C C . LYS A 1 94 ? 3.895 -8.390 -14.199 1.00 96.75 94 LYS A C 1
ATOM 754 O O . LYS A 1 94 ? 5.111 -8.217 -14.184 1.00 96.75 94 LYS A O 1
ATOM 759 N N . ALA A 1 95 ? 3.112 -7.973 -13.202 1.00 96.62 95 ALA A N 1
ATOM 760 C CA . ALA A 1 95 ? 3.652 -7.331 -12.004 1.00 96.62 95 ALA A CA 1
ATOM 761 C C . ALA A 1 95 ? 4.664 -8.241 -11.277 1.00 96.62 95 ALA A C 1
ATOM 763 O O . ALA A 1 95 ? 5.724 -7.773 -10.867 1.00 96.62 95 ALA A O 1
ATOM 764 N N . LEU A 1 96 ? 4.375 -9.543 -11.166 1.00 94.12 96 LEU A N 1
ATOM 765 C CA . LEU A 1 96 ? 5.280 -10.525 -10.565 1.00 94.12 96 LEU A CA 1
ATOM 766 C C . LEU A 1 96 ? 6.531 -10.759 -11.416 1.00 94.12 96 LEU A C 1
ATOM 768 O O . LEU A 1 96 ? 7.625 -10.773 -10.859 1.00 94.12 96 LEU A O 1
ATOM 772 N N . SER A 1 97 ? 6.409 -10.861 -12.745 1.00 94.62 97 SER A N 1
ATOM 773 C CA . SER A 1 97 ? 7.593 -11.024 -13.600 1.00 94.62 97 SER A CA 1
ATOM 774 C C . SER A 1 97 ? 8.553 -9.836 -13.498 1.00 94.62 97 SER A C 1
ATOM 776 O O . SER A 1 97 ? 9.765 -10.022 -13.460 1.00 94.62 97 SER A O 1
ATOM 778 N N . LEU A 1 98 ? 8.031 -8.606 -13.400 1.00 94.62 98 LEU A N 1
ATOM 779 C CA . LEU A 1 98 ? 8.874 -7.425 -13.187 1.00 94.62 98 LEU A CA 1
ATOM 780 C C . LEU A 1 98 ? 9.465 -7.396 -11.772 1.00 94.62 98 LEU A C 1
ATOM 782 O O . LEU A 1 98 ? 10.619 -7.016 -11.591 1.00 94.62 98 LEU A O 1
ATOM 786 N N . ALA A 1 99 ? 8.699 -7.825 -10.767 1.00 91.62 99 ALA A N 1
ATOM 787 C CA . ALA A 1 99 ? 9.173 -7.923 -9.393 1.00 91.62 99 ALA A CA 1
ATOM 788 C C . ALA A 1 99 ? 10.352 -8.890 -9.233 1.00 91.62 99 ALA A C 1
ATOM 790 O O . ALA A 1 99 ? 11.274 -8.595 -8.476 1.00 91.62 99 ALA A O 1
ATOM 791 N N . GLU A 1 100 ? 10.349 -10.020 -9.942 1.00 89.62 100 GLU A N 1
ATOM 792 C CA . GLU A 1 100 ? 11.469 -10.969 -9.939 1.00 89.62 100 GLU A CA 1
ATOM 793 C C . GLU A 1 100 ? 12.765 -10.318 -10.434 1.00 89.62 100 GLU A C 1
ATOM 795 O O . GLU A 1 100 ? 13.821 -10.529 -9.841 1.00 89.62 100 GLU A O 1
ATOM 800 N N . ILE A 1 101 ? 12.679 -9.467 -11.459 1.00 89.56 101 ILE A N 1
ATOM 801 C CA . ILE A 1 101 ? 13.823 -8.712 -11.987 1.00 89.56 101 ILE A CA 1
ATOM 802 C C . ILE A 1 101 ? 14.321 -7.704 -10.947 1.00 89.56 101 ILE A C 1
ATOM 804 O O . ILE A 1 101 ? 15.519 -7.632 -10.677 1.00 89.56 101 ILE A O 1
ATOM 808 N N . VAL A 1 102 ? 13.408 -6.968 -10.303 1.00 88.81 102 VAL A N 1
ATOM 809 C CA . VAL A 1 102 ? 13.771 -6.036 -9.225 1.00 88.81 102 VAL A CA 1
ATOM 810 C C . VAL A 1 102 ? 14.472 -6.775 -8.082 1.00 88.81 102 VAL A C 1
ATOM 812 O O . VAL A 1 102 ? 15.512 -6.313 -7.623 1.00 88.81 102 VAL A O 1
ATOM 815 N N . LEU A 1 103 ? 13.958 -7.931 -7.646 1.00 85.19 103 LEU A N 1
ATOM 816 C CA . LEU A 1 103 ? 14.573 -8.742 -6.588 1.00 85.19 103 LEU A CA 1
ATOM 817 C C . LEU A 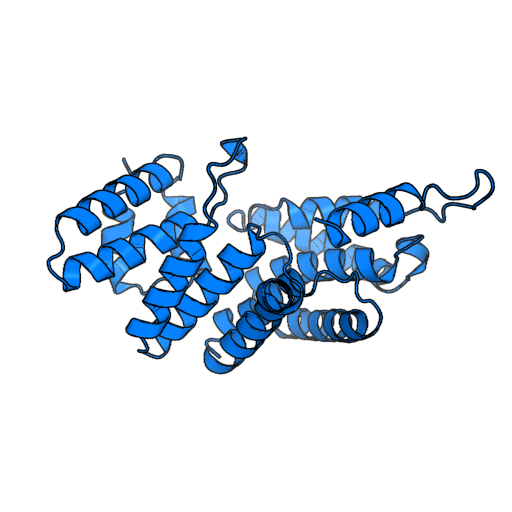1 103 ? 15.975 -9.233 -6.966 1.00 85.19 103 LEU A C 1
ATOM 819 O O . LEU A 1 103 ? 16.879 -9.143 -6.139 1.00 85.19 103 LEU A O 1
ATOM 823 N N . GLN A 1 104 ? 16.173 -9.700 -8.202 1.00 84.38 104 GLN A N 1
ATOM 824 C CA . GLN A 1 104 ? 17.499 -10.089 -8.698 1.00 84.38 104 GLN A CA 1
ATOM 825 C C . GLN A 1 104 ? 18.472 -8.908 -8.663 1.00 84.38 104 GLN A C 1
ATOM 827 O O . GLN A 1 104 ? 19.617 -9.062 -8.242 1.00 84.38 104 GLN A O 1
ATOM 832 N N . ASN A 1 105 ? 18.007 -7.708 -9.023 1.00 81.69 105 ASN A N 1
ATOM 833 C CA . ASN A 1 105 ? 18.818 -6.502 -8.922 1.00 81.69 105 ASN A CA 1
ATOM 834 C C . ASN A 1 105 ? 19.199 -6.192 -7.467 1.00 81.69 105 ASN A C 1
ATOM 836 O O . ASN A 1 105 ? 20.343 -5.805 -7.229 1.00 81.69 105 ASN A O 1
ATOM 840 N N . LEU A 1 106 ? 18.298 -6.375 -6.485 1.00 73.06 106 LEU A N 1
ATOM 841 C CA . LEU A 1 106 ? 18.577 -6.107 -5.059 1.00 73.06 106 LEU A CA 1
ATOM 842 C C . LEU A 1 106 ? 19.817 -6.854 -4.546 1.00 73.06 106 LEU A C 1
ATOM 844 O O . LEU A 1 106 ? 20.552 -6.310 -3.727 1.00 73.06 106 LEU A O 1
ATOM 848 N N . GLU A 1 107 ? 20.077 -8.064 -5.041 1.00 67.75 107 GLU A N 1
ATOM 849 C CA . GLU A 1 107 ? 21.242 -8.866 -4.643 1.00 67.75 107 GLU A CA 1
ATOM 850 C C . GLU A 1 107 ? 22.574 -8.299 -5.163 1.00 67.75 107 GLU A C 1
ATOM 852 O O . GLU A 1 107 ? 23.638 -8.625 -4.635 1.00 67.75 107 GLU A O 1
ATOM 857 N N . LEU A 1 108 ? 22.527 -7.426 -6.175 1.00 66.50 108 LEU A N 1
ATOM 858 C CA . LEU A 1 108 ? 23.700 -6.900 -6.873 1.00 66.50 108 LEU A CA 1
ATOM 859 C C . LEU A 1 108 ? 24.200 -5.557 -6.324 1.00 66.50 108 LEU A C 1
ATOM 861 O O . LEU A 1 108 ? 25.327 -5.170 -6.630 1.00 66.50 108 LEU A O 1
ATOM 865 N N . SER A 1 109 ? 23.398 -4.829 -5.536 1.00 62.22 109 SER A N 1
ATOM 866 C CA . SER A 1 109 ? 23.786 -3.504 -5.040 1.00 62.22 109 SER A CA 1
ATOM 867 C C . SER A 1 109 ? 23.216 -3.191 -3.652 1.00 62.22 109 SER A C 1
ATOM 869 O O . SER A 1 109 ? 21.998 -3.244 -3.465 1.00 62.22 109 SER A O 1
ATOM 871 N N . PRO A 1 110 ? 24.059 -2.762 -2.689 1.00 56.25 110 PRO A N 1
ATOM 872 C CA . PRO A 1 110 ? 23.602 -2.320 -1.370 1.00 56.25 110 PRO A CA 1
ATOM 873 C C . PRO A 1 110 ? 22.797 -1.009 -1.418 1.00 56.25 110 PRO A C 1
ATOM 875 O O . PRO A 1 110 ? 22.199 -0.634 -0.413 1.00 56.25 110 PRO A O 1
ATOM 878 N N . TRP A 1 111 ? 22.781 -0.321 -2.566 1.00 55.09 111 TRP A N 1
ATOM 879 C CA . TRP A 1 111 ? 22.096 0.957 -2.777 1.00 55.09 111 TRP A CA 1
ATOM 880 C C . TRP A 1 111 ? 20.666 0.807 -3.304 1.00 55.09 111 TRP A C 1
ATOM 882 O O . TRP A 1 111 ? 19.978 1.805 -3.490 1.00 55.09 111 TRP A O 1
ATOM 892 N N . ASN A 1 112 ? 20.202 -0.415 -3.573 1.00 62.53 112 ASN A N 1
ATOM 893 C CA . ASN A 1 112 ? 18.882 -0.613 -4.158 1.00 62.53 112 ASN A CA 1
ATOM 894 C C . ASN A 1 112 ? 17.736 -0.306 -3.178 1.00 62.53 112 ASN A C 1
ATOM 896 O O . ASN A 1 112 ? 17.876 -0.533 -1.973 1.00 62.53 112 ASN A O 1
ATOM 900 N N . PRO A 1 113 ? 16.574 0.168 -3.675 1.00 71.31 113 PRO A N 1
ATOM 901 C CA . PRO A 1 113 ? 15.436 0.558 -2.844 1.00 71.31 113 PRO A CA 1
ATOM 902 C C . PRO A 1 113 ? 14.667 -0.675 -2.333 1.00 71.31 113 PRO A C 1
ATOM 904 O O . PRO A 1 113 ? 13.501 -0.898 -2.666 1.00 71.31 113 PRO A O 1
ATOM 907 N N . ILE A 1 114 ? 15.336 -1.487 -1.506 1.00 80.00 114 ILE A N 1
ATOM 908 C CA . ILE A 1 114 ? 14.838 -2.738 -0.914 1.00 80.00 114 ILE A CA 1
ATOM 909 C C . ILE A 1 114 ? 13.447 -2.551 -0.272 1.00 80.00 114 ILE A C 1
ATOM 911 O O . ILE A 1 114 ? 12.565 -3.362 -0.568 1.00 80.00 114 ILE A O 1
ATOM 915 N N . PRO A 1 115 ? 13.186 -1.502 0.545 1.00 87.50 115 PRO A N 1
ATOM 916 C CA . PRO A 1 115 ? 11.866 -1.297 1.146 1.00 87.50 115 PRO A CA 1
ATOM 917 C C . PRO A 1 115 ? 10.737 -1.150 0.120 1.00 87.50 115 PRO A C 1
ATOM 919 O O . PRO A 1 115 ? 9.724 -1.838 0.231 1.00 87.50 115 PRO A O 1
ATOM 922 N N . MET A 1 116 ? 10.939 -0.317 -0.905 1.00 86.00 116 MET A N 1
ATOM 923 C CA . MET A 1 116 ? 9.932 -0.022 -1.929 1.00 86.00 116 MET A CA 1
ATOM 924 C C . MET A 1 116 ? 9.612 -1.244 -2.789 1.00 86.00 116 MET A C 1
ATOM 926 O O . MET A 1 116 ? 8.445 -1.564 -3.019 1.00 86.00 116 MET A O 1
ATOM 930 N N . ALA A 1 117 ? 10.643 -1.978 -3.215 1.00 86.88 117 ALA A N 1
ATOM 931 C CA . ALA A 1 117 ? 10.464 -3.223 -3.955 1.00 86.88 117 ALA A CA 1
ATOM 932 C C . ALA A 1 117 ? 9.608 -4.217 -3.156 1.00 86.88 117 ALA A C 1
ATOM 934 O O . ALA A 1 117 ? 8.594 -4.721 -3.641 1.00 86.88 117 ALA A O 1
ATOM 935 N N . HIS A 1 118 ? 9.969 -4.448 -1.894 1.00 91.56 118 HIS A N 1
ATOM 936 C CA . HIS A 1 118 ? 9.221 -5.343 -1.021 1.00 91.56 118 HIS A CA 1
ATOM 937 C C . HIS A 1 118 ? 7.799 -4.861 -0.723 1.00 91.56 118 HIS A C 1
ATOM 939 O O . HIS A 1 118 ? 6.900 -5.698 -0.632 1.00 91.56 118 HIS A O 1
ATOM 945 N N . ASN A 1 119 ? 7.567 -3.553 -0.611 1.00 92.25 119 ASN A N 1
ATOM 946 C CA . ASN A 1 119 ? 6.227 -3.004 -0.436 1.00 92.25 119 ASN A CA 1
ATOM 947 C C . ASN A 1 119 ? 5.332 -3.310 -1.643 1.00 92.25 119 ASN A C 1
ATOM 949 O O . ASN A 1 119 ? 4.227 -3.833 -1.484 1.00 92.25 119 ASN A O 1
ATOM 953 N N . HIS A 1 120 ? 5.812 -3.057 -2.863 1.00 91.19 120 HIS A N 1
ATOM 954 C CA . HIS A 1 120 ? 5.038 -3.344 -4.070 1.00 91.19 120 HIS A CA 1
ATOM 955 C C . HIS A 1 120 ? 4.772 -4.840 -4.243 1.00 91.19 120 HIS A C 1
ATOM 957 O O . HIS A 1 120 ? 3.634 -5.230 -4.501 1.00 91.19 120 HIS A O 1
ATOM 963 N N . ILE A 1 121 ? 5.773 -5.690 -4.003 1.00 93.00 121 ILE A N 1
ATOM 964 C CA . ILE A 1 121 ? 5.608 -7.148 -4.075 1.00 93.00 121 ILE A CA 1
ATOM 965 C C . ILE A 1 121 ? 4.616 -7.640 -3.023 1.00 93.00 121 ILE A C 1
ATOM 967 O O . ILE A 1 121 ? 3.690 -8.389 -3.337 1.00 93.00 121 ILE A O 1
ATOM 971 N N . GLY A 1 122 ? 4.758 -7.177 -1.779 1.00 96.31 122 GLY A N 1
ATOM 972 C CA . GLY A 1 122 ? 3.800 -7.465 -0.719 1.00 96.31 122 GLY A CA 1
ATOM 973 C C . GLY A 1 122 ? 2.388 -7.026 -1.104 1.00 96.31 122 GLY A C 1
ATOM 974 O O . GLY A 1 122 ? 1.438 -7.775 -0.885 1.00 96.31 122 GLY A O 1
ATOM 975 N N . THR A 1 123 ? 2.250 -5.875 -1.769 1.00 95.12 123 THR A N 1
ATOM 976 C CA . THR A 1 123 ? 0.960 -5.342 -2.233 1.00 95.12 123 THR A CA 1
ATOM 977 C C . THR A 1 123 ? 0.318 -6.225 -3.303 1.00 95.12 123 THR A C 1
ATOM 979 O O . THR A 1 123 ? -0.894 -6.435 -3.252 1.00 95.12 123 THR A O 1
ATOM 982 N N . ILE A 1 124 ? 1.093 -6.822 -4.218 1.00 96.12 124 ILE A N 1
ATOM 983 C CA . ILE A 1 124 ? 0.573 -7.828 -5.162 1.00 96.12 124 ILE A CA 1
ATOM 984 C C . ILE A 1 124 ? -0.077 -8.984 -4.389 1.00 96.12 124 ILE A C 1
ATOM 986 O O . ILE A 1 124 ? -1.244 -9.314 -4.615 1.00 96.12 124 ILE A O 1
ATOM 990 N N . PHE A 1 125 ? 0.653 -9.580 -3.442 1.00 97.44 125 PHE A N 1
ATOM 991 C CA . PHE A 1 125 ? 0.149 -10.702 -2.645 1.00 97.44 125 PHE A CA 1
ATOM 992 C C . PHE A 1 125 ? -1.032 -10.307 -1.754 1.00 97.44 125 PHE A C 1
ATOM 994 O O . PHE A 1 125 ? -1.996 -11.066 -1.639 1.00 97.44 125 PHE A O 1
ATOM 1001 N N . PHE A 1 126 ? -1.013 -9.100 -1.187 1.00 97.38 126 PHE A N 1
ATOM 1002 C CA . PHE A 1 126 ? -2.126 -8.535 -0.430 1.00 97.38 126 PHE A CA 1
ATOM 1003 C C . PHE A 1 126 ? -3.395 -8.462 -1.286 1.00 97.38 126 PHE A C 1
ATOM 1005 O O . PHE A 1 126 ? -4.427 -9.014 -0.906 1.00 97.38 126 PHE A O 1
ATOM 1012 N N . LYS A 1 127 ? -3.309 -7.898 -2.499 1.00 95.69 127 LYS A N 1
ATOM 1013 C CA . LYS A 1 127 ? -4.442 -7.808 -3.437 1.00 95.69 127 LYS A CA 1
ATOM 1014 C C . LYS A 1 127 ? -4.940 -9.189 -3.883 1.00 95.69 127 LYS A C 1
ATOM 1016 O O . LYS A 1 127 ? -6.145 -9.359 -4.081 1.00 95.69 127 LYS A O 1
ATOM 1021 N N . LYS A 1 128 ? -4.048 -10.184 -3.974 1.00 96.31 128 LYS A N 1
ATOM 1022 C CA . LYS A 1 128 ? -4.381 -11.607 -4.195 1.00 96.31 128 LYS A CA 1
ATOM 1023 C C . LYS A 1 128 ? -4.959 -12.315 -2.957 1.00 96.31 128 LYS A C 1
ATOM 1025 O O . LYS A 1 128 ? -5.397 -13.456 -3.075 1.00 96.31 128 LYS A O 1
ATOM 1030 N N . LYS A 1 129 ? -5.022 -11.644 -1.800 1.00 95.88 129 LYS A N 1
ATOM 1031 C CA . LYS A 1 129 ? -5.447 -12.181 -0.492 1.00 95.88 129 LYS A CA 1
ATOM 1032 C C . LYS A 1 129 ? -4.520 -13.269 0.067 1.00 95.88 129 LYS A C 1
ATOM 1034 O O . LYS A 1 129 ? -4.908 -14.053 0.930 1.00 95.88 129 LYS A O 1
ATOM 1039 N N . GLU A 1 130 ? -3.273 -13.298 -0.389 1.00 97.81 130 GLU A N 1
ATOM 1040 C CA . GLU A 1 130 ? -2.217 -14.192 0.090 1.00 97.81 130 GLU A CA 1
ATOM 1041 C C . GLU A 1 130 ? -1.465 -13.534 1.262 1.00 97.81 130 GLU A C 1
ATOM 1043 O O . GLU A 1 130 ? -0.276 -13.222 1.191 1.00 97.81 130 GLU A O 1
ATOM 1048 N N . TYR A 1 131 ? -2.184 -13.280 2.359 1.00 98.19 131 TYR A N 1
ATOM 1049 C CA . TYR A 1 131 ? -1.723 -12.405 3.446 1.00 98.19 131 TYR A CA 1
ATOM 1050 C C . TYR A 1 131 ? -0.434 -12.871 4.139 1.00 98.19 131 TYR A C 1
ATOM 1052 O O . TYR A 1 131 ? 0.393 -12.043 4.510 1.00 98.19 131 TYR A O 1
ATOM 1060 N N . ALA A 1 132 ? -0.225 -14.181 4.302 1.00 98.31 132 ALA A N 1
ATOM 1061 C CA . ALA A 1 132 ? 1.000 -14.707 4.913 1.00 98.31 132 ALA A CA 1
ATOM 1062 C C . ALA A 1 132 ? 2.245 -14.431 4.046 1.00 98.31 132 ALA A C 1
ATOM 1064 O O . ALA A 1 132 ? 3.298 -14.042 4.561 1.00 98.31 132 ALA A O 1
ATOM 1065 N N . THR A 1 133 ? 2.108 -14.574 2.726 1.00 97.62 133 THR A N 1
ATOM 1066 C CA . THR A 1 133 ? 3.165 -14.258 1.759 1.00 97.62 133 THR A CA 1
ATOM 1067 C C . THR A 1 133 ? 3.427 -12.755 1.728 1.00 97.62 133 THR A C 1
ATOM 1069 O O . THR A 1 133 ? 4.577 -12.332 1.820 1.00 97.62 133 THR A O 1
ATOM 1072 N N . ALA A 1 134 ? 2.368 -11.938 1.708 1.00 98.25 134 ALA A N 1
ATOM 1073 C CA . ALA A 1 134 ? 2.480 -10.481 1.760 1.00 98.25 134 ALA A CA 1
ATOM 1074 C C . ALA A 1 134 ? 3.271 -10.005 2.993 1.00 98.25 134 ALA A C 1
ATOM 1076 O O . ALA A 1 134 ? 4.219 -9.234 2.852 1.00 98.25 134 ALA A O 1
ATOM 1077 N N . ILE A 1 135 ? 2.960 -10.538 4.185 1.00 98.50 135 ILE A N 1
ATOM 1078 C CA . ILE A 1 135 ? 3.692 -10.240 5.431 1.00 98.50 135 ILE A CA 1
ATOM 1079 C C . ILE A 1 135 ? 5.183 -10.559 5.301 1.00 98.50 135 ILE A C 1
ATOM 1081 O O . ILE A 1 135 ? 6.003 -9.758 5.738 1.00 98.50 135 ILE A O 1
ATOM 1085 N N . THR A 1 136 ? 5.549 -11.677 4.668 1.00 97.50 136 THR A N 1
ATOM 1086 C CA . THR A 1 136 ? 6.963 -12.057 4.482 1.00 97.50 136 THR A CA 1
ATOM 1087 C C . THR A 1 136 ? 7.735 -11.008 3.676 1.00 97.50 136 THR A C 1
ATOM 1089 O O . THR A 1 136 ? 8.882 -10.684 4.004 1.00 97.50 136 THR A O 1
ATOM 1092 N N . HIS A 1 137 ? 7.108 -10.435 2.645 1.00 95.69 137 HIS A N 1
ATOM 1093 C CA . HIS A 1 137 ? 7.709 -9.336 1.894 1.00 95.69 137 HIS A CA 1
ATOM 1094 C C . HIS A 1 137 ? 7.752 -8.048 2.715 1.00 95.69 137 HIS A C 1
ATOM 1096 O O . HIS A 1 137 ? 8.809 -7.427 2.764 1.00 95.69 137 HIS A O 1
ATOM 1102 N N . TYR A 1 138 ? 6.680 -7.682 3.422 1.00 97.06 138 TYR A N 1
ATOM 1103 C CA . TYR A 1 138 ? 6.694 -6.487 4.271 1.00 97.06 138 TYR A CA 1
ATOM 1104 C C . TYR A 1 138 ? 7.760 -6.556 5.373 1.00 97.06 138 TYR A C 1
ATOM 1106 O O . TYR A 1 138 ? 8.480 -5.585 5.594 1.00 97.06 138 TYR A O 1
ATOM 1114 N N . ASP A 1 139 ? 7.940 -7.720 5.999 1.00 95.94 139 ASP A N 1
ATOM 1115 C CA . ASP A 1 139 ? 9.008 -7.958 6.972 1.00 95.94 139 ASP A CA 1
ATOM 1116 C C . ASP A 1 139 ? 10.396 -7.818 6.348 1.00 95.94 139 ASP A C 1
ATOM 1118 O O . ASP A 1 139 ? 11.290 -7.227 6.952 1.00 95.94 139 ASP A O 1
ATOM 1122 N N . SER A 1 140 ? 10.577 -8.313 5.123 1.00 92.00 140 SER A N 1
ATOM 1123 C CA . SER A 1 140 ? 11.846 -8.191 4.399 1.00 92.00 140 SER A CA 1
ATOM 1124 C C . SER A 1 140 ? 12.158 -6.737 4.032 1.00 92.00 140 SER A C 1
ATOM 1126 O O . SER A 1 140 ? 13.293 -6.302 4.212 1.00 92.00 140 SER A O 1
ATOM 1128 N N . GLY A 1 141 ? 11.150 -5.961 3.622 1.00 91.44 141 GLY A N 1
ATOM 1129 C CA . GLY A 1 141 ? 11.277 -4.522 3.375 1.00 91.44 141 GLY A CA 1
ATOM 1130 C C . GLY A 1 141 ? 11.581 -3.707 4.635 1.00 91.44 141 GLY A C 1
ATOM 1131 O O . GLY A 1 141 ? 12.216 -2.659 4.546 1.00 91.44 141 GLY A O 1
ATOM 1132 N N . LEU A 1 142 ? 11.175 -4.189 5.816 1.00 91.56 142 LEU A N 1
ATOM 1133 C CA . LEU A 1 142 ? 11.434 -3.521 7.095 1.00 91.56 142 LEU A CA 1
ATOM 1134 C C . LEU A 1 142 ? 12.845 -3.780 7.656 1.00 91.56 142 LEU A C 1
ATOM 1136 O O . LEU A 1 142 ? 13.329 -2.977 8.458 1.00 91.56 142 LEU A O 1
ATOM 1140 N N . LYS A 1 143 ? 13.533 -4.856 7.243 1.00 89.38 143 LYS A N 1
ATOM 1141 C CA . LYS A 1 143 ? 14.868 -5.226 7.764 1.00 89.38 143 LYS A CA 1
ATOM 1142 C C . LYS A 1 143 ? 15.900 -4.090 7.729 1.00 89.38 143 LYS A C 1
ATOM 1144 O O . LYS A 1 143 ? 16.549 -3.888 8.759 1.00 89.38 143 LYS A O 1
ATOM 1149 N N . PRO A 1 144 ? 16.054 -3.304 6.641 1.00 83.88 144 PRO A N 1
ATOM 1150 C CA . PRO A 1 144 ? 17.056 -2.235 6.593 1.00 83.88 144 PRO A CA 1
ATOM 1151 C C . PRO A 1 144 ? 16.888 -1.180 7.700 1.00 83.88 144 PRO A C 1
ATOM 1153 O O . PRO A 1 144 ? 17.880 -0.705 8.258 1.00 83.88 144 PRO A O 1
ATOM 1156 N N . PHE A 1 145 ? 15.652 -0.865 8.100 1.00 82.88 145 PHE A N 1
ATOM 1157 C CA . PHE A 1 145 ? 15.387 0.104 9.171 1.00 82.88 145 PHE A CA 1
ATOM 1158 C C . PHE A 1 145 ? 15.839 -0.396 10.551 1.00 82.88 145 PHE A C 1
ATOM 1160 O O . PHE A 1 145 ? 16.231 0.409 11.393 1.00 82.88 145 PHE A O 1
ATOM 1167 N N . PHE A 1 146 ? 15.843 -1.712 10.780 1.00 80.88 146 PHE A N 1
ATOM 1168 C CA . PHE A 1 146 ? 16.287 -2.311 12.042 1.00 80.88 146 PHE A CA 1
ATOM 1169 C C . PHE A 1 146 ? 17.777 -2.653 12.055 1.00 80.88 146 PHE A C 1
ATOM 1171 O O . PHE A 1 146 ? 18.479 -2.374 13.024 1.00 80.88 146 PHE A O 1
ATOM 1178 N N . GLU A 1 147 ? 18.263 -3.281 10.987 1.00 82.12 147 GLU A N 1
ATOM 1179 C CA . GLU A 1 147 ? 19.612 -3.850 10.931 1.00 82.12 147 GLU A CA 1
ATOM 1180 C C . GLU A 1 147 ? 20.653 -2.800 10.539 1.00 82.12 147 GLU A C 1
ATOM 1182 O O . GLU A 1 147 ? 21.783 -2.802 11.034 1.00 82.12 147 GLU A O 1
ATOM 1187 N N . GLN A 1 148 ? 20.269 -1.872 9.661 1.00 72.75 148 GLN A N 1
ATOM 1188 C CA . GLN A 1 148 ? 21.174 -0.875 9.098 1.00 72.75 148 GLN A CA 1
ATOM 1189 C C . GLN A 1 148 ? 20.932 0.532 9.655 1.00 72.75 148 GLN A C 1
ATOM 1191 O O . GLN A 1 148 ? 21.704 1.441 9.351 1.00 72.75 148 GLN A O 1
ATOM 1196 N N . ASN A 1 149 ? 19.932 0.701 10.530 1.00 72.56 149 ASN A N 1
ATOM 1197 C CA . ASN A 1 149 ? 19.521 1.983 11.110 1.00 72.56 149 ASN A CA 1
ATOM 1198 C C . ASN A 1 149 ? 19.241 3.053 10.042 1.00 72.56 149 ASN A C 1
ATOM 1200 O O . ASN A 1 149 ? 19.667 4.202 10.191 1.00 72.56 149 ASN A O 1
ATOM 1204 N N . TRP A 1 150 ? 18.573 2.670 8.949 1.00 74.56 150 TRP A N 1
ATOM 1205 C CA . TRP A 1 150 ? 18.098 3.642 7.964 1.00 74.56 150 TRP A CA 1
ATOM 1206 C C . TRP A 1 150 ? 17.151 4.640 8.636 1.00 74.56 150 TRP A C 1
ATOM 1208 O O . TRP A 1 150 ? 16.355 4.266 9.504 1.00 74.56 150 TRP A O 1
ATOM 1218 N N . GLU A 1 151 ? 17.257 5.919 8.262 1.00 69.06 151 GLU A N 1
ATOM 1219 C CA . GLU A 1 151 ? 16.303 6.920 8.737 1.00 69.06 151 GLU A CA 1
ATOM 1220 C C . GLU A 1 151 ? 14.917 6.542 8.223 1.00 69.06 151 GLU A C 1
ATOM 1222 O O . GLU A 1 151 ? 14.734 6.177 7.063 1.00 69.06 151 GLU A O 1
ATOM 1227 N N . ALA A 1 152 ? 13.946 6.560 9.125 1.00 65.19 152 ALA A N 1
ATOM 1228 C CA . ALA A 1 152 ? 12.622 6.113 8.774 1.00 65.19 152 ALA A CA 1
ATOM 1229 C C . ALA A 1 152 ? 11.857 7.170 7.977 1.00 65.19 152 ALA A C 1
ATOM 1231 O O . ALA A 1 152 ? 11.857 8.361 8.318 1.00 65.19 152 ALA A O 1
ATOM 1232 N N . ASP A 1 153 ? 11.169 6.674 6.958 1.00 73.12 153 ASP A N 1
ATOM 1233 C CA . ASP A 1 153 ? 10.448 7.446 5.956 1.00 73.12 153 ASP A CA 1
ATOM 1234 C C . ASP A 1 153 ? 9.035 6.862 5.742 1.00 73.12 153 ASP A C 1
ATOM 1236 O O . ASP A 1 153 ? 8.680 5.816 6.298 1.00 73.12 153 ASP A O 1
ATOM 1240 N N . SER A 1 154 ? 8.234 7.542 4.928 1.00 77.44 154 SER A N 1
ATOM 1241 C CA . SER A 1 154 ? 6.915 7.157 4.423 1.00 77.44 154 SER A CA 1
ATOM 1242 C C . SER A 1 154 ? 6.831 5.697 3.959 1.00 77.44 154 SER A C 1
ATOM 1244 O O . SER A 1 154 ? 5.810 5.038 4.165 1.00 77.44 154 SER A O 1
ATOM 1246 N N . GLU A 1 155 ? 7.920 5.140 3.428 1.00 83.50 155 GLU A N 1
ATOM 1247 C CA . GLU A 1 155 ? 7.965 3.742 3.004 1.00 83.50 155 GLU A CA 1
ATOM 1248 C C . GLU A 1 155 ? 7.869 2.761 4.183 1.00 83.50 155 GLU A C 1
ATOM 1250 O O . GLU A 1 155 ? 7.123 1.784 4.124 1.00 83.50 155 GLU A O 1
ATOM 1255 N N . ALA A 1 156 ? 8.538 3.050 5.306 1.00 88.06 156 ALA A N 1
ATOM 1256 C CA . ALA A 1 156 ? 8.415 2.239 6.518 1.00 88.06 156 ALA A CA 1
ATOM 1257 C C . ALA A 1 156 ? 6.980 2.277 7.059 1.00 88.06 156 ALA A C 1
ATOM 1259 O O . ALA A 1 156 ? 6.433 1.242 7.446 1.00 88.06 156 ALA A O 1
ATOM 1260 N N . MET A 1 157 ? 6.349 3.456 7.039 1.00 90.25 157 MET A N 1
ATOM 1261 C CA . MET A 1 157 ? 4.947 3.619 7.428 1.00 90.25 157 MET A CA 1
ATOM 1262 C C . MET A 1 157 ? 4.027 2.720 6.589 1.00 90.25 157 MET A C 1
ATOM 1264 O O . MET A 1 157 ? 3.192 2.010 7.153 1.00 90.25 157 MET A O 1
ATOM 1268 N N . ASN A 1 158 ? 4.207 2.704 5.264 1.00 90.50 158 ASN A N 1
ATOM 1269 C CA . ASN A 1 158 ? 3.417 1.876 4.351 1.00 90.50 158 ASN A CA 1
ATOM 1270 C C . ASN A 1 158 ? 3.616 0.379 4.605 1.00 90.50 158 ASN A C 1
ATOM 1272 O O . ASN A 1 158 ? 2.635 -0.360 4.696 1.00 90.50 158 ASN A O 1
ATOM 1276 N N . LEU A 1 159 ? 4.863 -0.061 4.789 1.00 94.38 159 LEU A N 1
ATOM 1277 C CA . LEU A 1 159 ? 5.176 -1.454 5.113 1.00 94.38 159 LEU A CA 1
ATOM 1278 C C . LEU A 1 159 ? 4.459 -1.911 6.393 1.00 94.38 159 LEU A C 1
ATOM 1280 O O . LEU A 1 159 ? 3.827 -2.970 6.408 1.00 94.38 159 LEU A O 1
ATOM 1284 N N . TYR A 1 160 ? 4.496 -1.103 7.459 1.00 96.00 160 TYR A N 1
ATOM 1285 C CA . TYR A 1 160 ? 3.770 -1.413 8.692 1.00 96.00 160 TYR A CA 1
ATOM 1286 C C . TYR A 1 160 ? 2.257 -1.399 8.507 1.00 96.00 160 TYR A C 1
ATOM 1288 O O . TYR A 1 160 ? 1.582 -2.284 9.035 1.00 96.00 160 TYR A O 1
ATOM 1296 N N . LEU A 1 161 ? 1.720 -0.423 7.771 1.00 95.50 161 LEU A N 1
ATOM 1297 C CA . LEU A 1 161 ? 0.290 -0.331 7.502 1.00 95.50 161 LEU A CA 1
ATOM 1298 C C . LEU A 1 161 ? -0.215 -1.589 6.793 1.00 95.50 161 LEU A C 1
ATOM 1300 O O . LEU A 1 161 ? -1.146 -2.236 7.272 1.00 95.50 161 LEU A O 1
ATOM 1304 N N . TYR A 1 162 ? 0.398 -1.964 5.672 1.00 96.50 162 TYR A N 1
ATOM 1305 C CA . TYR A 1 162 ? -0.059 -3.123 4.915 1.00 96.50 162 TYR A CA 1
ATOM 1306 C C . TYR A 1 162 ? 0.156 -4.436 5.669 1.00 96.50 162 TYR A C 1
ATOM 1308 O O . TYR A 1 162 ? -0.708 -5.319 5.631 1.00 96.50 162 TYR A O 1
ATOM 1316 N N . LYS A 1 163 ? 1.252 -4.555 6.429 1.00 98.00 163 LYS A N 1
ATOM 1317 C CA . LYS A 1 163 ? 1.443 -5.676 7.355 1.00 98.00 163 LYS A CA 1
ATOM 1318 C C . LYS A 1 163 ? 0.316 -5.741 8.390 1.00 98.00 163 LYS A C 1
ATOM 1320 O O . LYS A 1 163 ? -0.233 -6.820 8.612 1.00 98.00 163 LYS A O 1
ATOM 1325 N N . ALA A 1 164 ? -0.068 -4.612 8.986 1.00 97.75 164 ALA A N 1
ATOM 1326 C CA . ALA A 1 164 ? -1.165 -4.544 9.949 1.00 97.75 164 ALA A CA 1
ATOM 1327 C C . ALA A 1 164 ? -2.498 -4.995 9.330 1.00 97.75 164 ALA A C 1
ATOM 1329 O O . ALA A 1 164 ? -3.215 -5.794 9.932 1.00 97.75 164 ALA A O 1
ATOM 1330 N N . LEU A 1 165 ? -2.801 -4.556 8.104 1.00 96.88 165 LEU A N 1
ATOM 1331 C CA . LEU A 1 165 ? -3.995 -4.984 7.367 1.00 96.88 165 LEU A CA 1
ATOM 1332 C C . LEU A 1 165 ? -3.994 -6.498 7.113 1.00 96.88 165 LEU A C 1
ATOM 1334 O O . LEU A 1 165 ? -4.998 -7.162 7.371 1.00 96.88 165 LEU A O 1
ATOM 1338 N N . CYS A 1 166 ? -2.864 -7.070 6.684 1.00 98.12 166 CYS A N 1
ATOM 1339 C CA . CYS A 1 166 ? -2.725 -8.522 6.534 1.00 98.12 166 CYS A CA 1
ATOM 1340 C C . CYS A 1 166 ? -2.991 -9.260 7.854 1.00 98.12 166 CYS A C 1
ATOM 1342 O O . CYS A 1 166 ? -3.698 -10.266 7.875 1.00 98.12 166 CYS A O 1
ATOM 1344 N N . LEU A 1 167 ? -2.447 -8.756 8.964 1.00 98.12 167 LEU A N 1
ATOM 1345 C CA . LEU A 1 167 ? -2.631 -9.344 10.291 1.00 98.12 167 LEU A CA 1
ATOM 1346 C C . LEU A 1 167 ? -4.094 -9.283 10.749 1.00 98.12 167 LEU A C 1
ATOM 1348 O O . LEU A 1 167 ? -4.586 -10.271 11.292 1.00 98.12 167 LEU A O 1
ATOM 1352 N N . LEU A 1 168 ? -4.814 -8.188 10.472 1.00 95.31 168 LEU A N 1
ATOM 1353 C CA . LEU A 1 168 ? -6.260 -8.106 10.716 1.00 95.31 168 LEU A CA 1
ATOM 1354 C C . LEU A 1 168 ? -7.026 -9.176 9.933 1.00 95.31 168 LEU A C 1
ATOM 1356 O O . LEU A 1 168 ? -7.877 -9.858 10.503 1.00 95.31 168 LEU A O 1
ATOM 1360 N N . TYR A 1 169 ? -6.700 -9.365 8.653 1.00 96.00 169 TYR A N 1
ATOM 1361 C CA . TYR A 1 169 ? -7.323 -10.397 7.821 1.00 96.00 169 TYR A CA 1
ATOM 1362 C C . TYR A 1 169 ? -7.032 -11.826 8.291 1.00 96.00 169 TYR A C 1
ATOM 1364 O O . TYR A 1 169 ? -7.852 -12.721 8.095 1.00 96.00 169 TYR A O 1
ATOM 1372 N N . LEU A 1 170 ? -5.897 -12.035 8.956 1.00 97.06 170 LEU A N 1
ATOM 1373 C CA . LEU A 1 170 ? -5.536 -13.300 9.596 1.00 97.06 170 LEU A CA 1
ATOM 1374 C C . LEU A 1 170 ? -6.094 -13.443 11.026 1.00 97.06 170 LEU A C 1
ATOM 1376 O O . LEU A 1 170 ? -5.797 -14.433 11.693 1.00 97.06 170 LEU A O 1
ATOM 1380 N N . GLY A 1 171 ? -6.871 -12.472 11.521 1.00 95.56 171 GLY A N 1
ATOM 1381 C CA . GLY A 1 171 ? -7.438 -12.479 12.875 1.00 95.56 171 GLY A CA 1
ATOM 1382 C C . GLY A 1 171 ? -6.422 -12.205 13.991 1.00 95.56 171 GLY A C 1
ATOM 1383 O O . GLY A 1 171 ? -6.711 -12.431 15.165 1.00 95.56 171 GLY A O 1
ATOM 1384 N N . LYS A 1 172 ? -5.226 -11.714 13.654 1.00 97.31 172 LYS A N 1
ATOM 1385 C CA . LYS A 1 172 ? -4.136 -11.437 14.599 1.00 97.31 172 LYS A CA 1
ATOM 1386 C C . LYS A 1 172 ? -4.180 -9.993 15.096 1.00 97.31 172 LYS A C 1
ATOM 1388 O O . LYS A 1 172 ? -3.256 -9.207 14.893 1.00 97.31 172 LYS A O 1
ATOM 1393 N N . GLU A 1 173 ? -5.281 -9.634 15.750 1.00 94.81 173 GLU A N 1
ATOM 1394 C CA . GLU A 1 173 ? -5.598 -8.240 16.096 1.00 94.81 173 GLU A CA 1
ATOM 1395 C C . GLU A 1 173 ? -4.528 -7.553 16.955 1.00 94.81 173 GLU A C 1
ATOM 1397 O O . GLU A 1 173 ? -4.185 -6.400 16.707 1.00 94.81 173 GLU A O 1
ATOM 1402 N N . LYS A 1 174 ? -3.961 -8.258 17.944 1.00 96.12 174 LYS A N 1
ATOM 1403 C CA . LYS A 1 174 ? -2.927 -7.691 18.823 1.00 96.12 174 LYS A CA 1
ATOM 1404 C C . LYS A 1 174 ? -1.682 -7.266 18.034 1.00 96.12 174 LYS A C 1
ATOM 1406 O O . LYS A 1 174 ? -1.194 -6.155 18.205 1.00 96.12 174 LYS A O 1
ATOM 1411 N N . GLU A 1 175 ? -1.206 -8.140 17.154 1.00 98.06 175 GLU A N 1
ATOM 1412 C CA . GLU A 1 175 ? -0.021 -7.904 16.321 1.00 98.06 175 GLU A CA 1
ATOM 1413 C C . GLU A 1 175 ? -0.287 -6.804 15.282 1.00 98.06 175 GLU A C 1
ATOM 1415 O O . GLU A 1 175 ? 0.589 -5.990 14.989 1.00 98.06 175 GLU A O 1
ATOM 1420 N N . ALA A 1 176 ? -1.515 -6.738 14.751 1.00 97.50 176 ALA A N 1
ATOM 1421 C CA . ALA A 1 176 ? -1.925 -5.668 13.848 1.00 97.50 176 ALA A CA 1
ATOM 1422 C C . ALA A 1 176 ? -1.849 -4.292 14.525 1.00 97.50 176 ALA A C 1
ATOM 1424 O O . ALA A 1 176 ? -1.323 -3.347 13.944 1.00 97.50 176 ALA A O 1
ATOM 1425 N N . VAL A 1 177 ? -2.319 -4.181 15.770 1.00 96.88 177 VAL A N 1
ATOM 1426 C CA . VAL A 1 177 ? -2.273 -2.928 16.541 1.00 96.88 177 VAL A CA 1
ATOM 1427 C C . VAL A 1 177 ? -0.841 -2.490 16.825 1.00 96.88 177 VAL A C 1
ATOM 1429 O O . VAL A 1 177 ? -0.532 -1.313 16.662 1.00 96.88 177 VAL A O 1
ATOM 1432 N N . GLU A 1 178 ? 0.054 -3.418 17.168 1.00 97.50 178 GLU A N 1
ATOM 1433 C CA . GLU A 1 178 ? 1.486 -3.121 17.323 1.00 97.50 178 GLU A CA 1
ATOM 1434 C C . GLU A 1 178 ? 2.095 -2.572 16.016 1.00 97.50 178 GLU A C 1
ATOM 1436 O O . GLU A 1 178 ? 2.906 -1.639 16.043 1.00 97.50 178 GLU A O 1
ATOM 1441 N N . CYS A 1 179 ? 1.661 -3.090 14.861 1.00 97.38 179 CYS A N 1
ATOM 1442 C CA . CYS A 1 179 ? 2.066 -2.573 13.555 1.00 97.38 179 CYS A CA 1
ATOM 1443 C C . CYS A 1 179 ? 1.472 -1.182 13.276 1.00 97.38 179 CYS A C 1
ATOM 1445 O O . CYS A 1 179 ? 2.217 -0.300 12.860 1.00 97.38 179 CYS A O 1
ATOM 1447 N N . PHE A 1 180 ? 0.190 -0.931 13.567 1.00 96.50 180 PHE A N 1
ATOM 1448 C CA . PHE A 1 180 ? -0.403 0.408 13.416 1.00 96.50 180 PHE A CA 1
ATOM 1449 C C . PHE A 1 180 ? 0.282 1.451 14.309 1.00 96.50 180 PHE A C 1
ATOM 1451 O O . PHE A 1 180 ? 0.597 2.541 13.844 1.00 96.50 180 PHE A O 1
ATOM 1458 N N . GLN A 1 181 ? 0.583 1.112 15.564 1.00 95.62 181 GLN A N 1
ATOM 1459 C CA . GLN A 1 181 ? 1.339 1.984 16.472 1.00 95.62 181 GLN A CA 1
ATOM 1460 C C . GLN A 1 181 ? 2.771 2.224 15.985 1.00 95.62 181 GLN A C 1
ATOM 1462 O O . GLN A 1 181 ? 3.350 3.279 16.234 1.00 95.62 181 GLN A O 1
ATOM 1467 N N . SER A 1 182 ? 3.370 1.243 15.308 1.00 93.38 182 SER A N 1
ATOM 1468 C CA . SER A 1 182 ? 4.683 1.415 14.685 1.00 93.38 182 SER A CA 1
ATOM 1469 C C . SER A 1 182 ? 4.598 2.332 13.467 1.00 93.38 182 SER A C 1
ATOM 1471 O O . SER A 1 182 ? 5.438 3.212 13.336 1.00 93.38 182 SER A O 1
ATOM 1473 N N . ALA A 1 183 ? 3.553 2.200 12.646 1.00 92.44 183 ALA A N 1
ATOM 1474 C CA . ALA A 1 183 ? 3.290 3.088 11.520 1.00 92.44 183 ALA A CA 1
ATOM 1475 C C . ALA A 1 183 ? 3.023 4.539 11.972 1.00 92.44 183 ALA A C 1
ATOM 1477 O O . ALA A 1 183 ? 3.590 5.458 11.391 1.00 92.44 183 ALA A O 1
ATOM 1478 N N . GLU A 1 184 ? 2.245 4.751 13.046 1.00 91.62 184 GLU A N 1
ATOM 1479 C CA . GLU A 1 184 ? 1.946 6.085 13.611 1.00 91.62 184 GLU A CA 1
ATOM 1480 C C . GLU A 1 184 ? 3.224 6.872 13.941 1.00 91.62 184 GLU A C 1
ATOM 1482 O O . GLU A 1 184 ? 3.277 8.076 13.712 1.00 91.62 184 GLU A O 1
ATOM 1487 N N . LYS A 1 185 ? 4.287 6.208 14.418 1.00 87.25 185 LYS A N 1
ATOM 1488 C CA . LYS A 1 185 ? 5.575 6.865 14.734 1.00 87.25 185 LYS A CA 1
ATOM 1489 C C . LYS A 1 185 ? 6.237 7.523 13.522 1.00 87.25 185 LYS A C 1
ATOM 1491 O O . LYS A 1 185 ? 7.127 8.354 13.700 1.00 87.25 185 LYS A O 1
ATOM 1496 N N . TYR A 1 186 ? 5.842 7.118 12.319 1.00 82.94 186 TYR A N 1
ATOM 1497 C CA . TYR A 1 186 ? 6.371 7.616 11.058 1.00 82.94 186 TYR A CA 1
ATOM 1498 C C . TYR A 1 186 ? 5.406 8.565 10.342 1.00 82.94 186 TYR A C 1
ATOM 1500 O O . TYR A 1 186 ? 5.797 9.136 9.326 1.00 82.94 186 TYR A O 1
ATOM 1508 N N . ASP A 1 187 ? 4.198 8.795 10.876 1.00 83.00 187 ASP A N 1
ATOM 1509 C CA . ASP A 1 187 ? 3.322 9.854 10.368 1.00 83.00 187 ASP A CA 1
ATOM 1510 C C . ASP A 1 187 ? 3.875 11.209 10.825 1.00 83.00 187 ASP A C 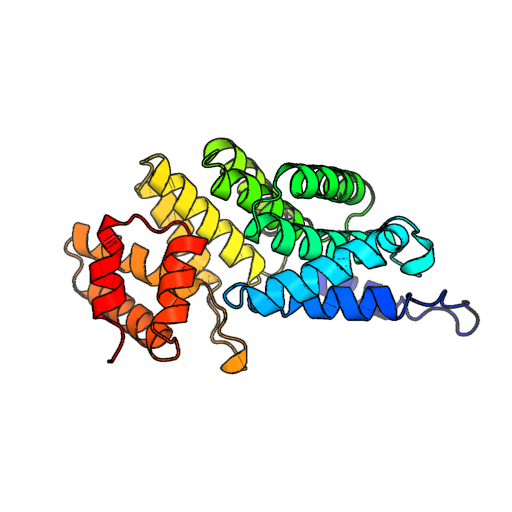1
ATOM 1512 O O . ASP A 1 187 ? 3.654 11.674 11.945 1.00 83.00 187 ASP A O 1
ATOM 1516 N N . LYS A 1 188 ? 4.672 11.825 9.954 1.00 73.38 188 LYS A N 1
ATOM 1517 C CA . LYS A 1 188 ? 5.160 13.191 10.135 1.00 73.38 188 LYS A CA 1
ATOM 1518 C C . LYS A 1 188 ? 4.155 14.155 9.497 1.00 73.38 188 LYS A C 1
ATOM 1520 O O . LYS A 1 188 ? 3.591 13.827 8.453 1.00 73.38 188 LYS A O 1
ATOM 1525 N N . PRO A 1 189 ? 3.929 15.349 10.077 1.00 63.56 189 PRO A N 1
ATOM 1526 C CA . PRO A 1 189 ? 3.169 16.385 9.392 1.00 63.56 189 PRO A CA 1
ATOM 1527 C C . PRO A 1 189 ? 3.847 16.663 8.049 1.00 63.56 189 PRO A C 1
ATOM 1529 O O . PRO A 1 189 ? 5.042 16.957 8.028 1.00 63.56 189 PRO A O 1
ATOM 1532 N N . ALA A 1 190 ? 3.112 16.539 6.944 1.00 58.78 190 ALA A N 1
ATO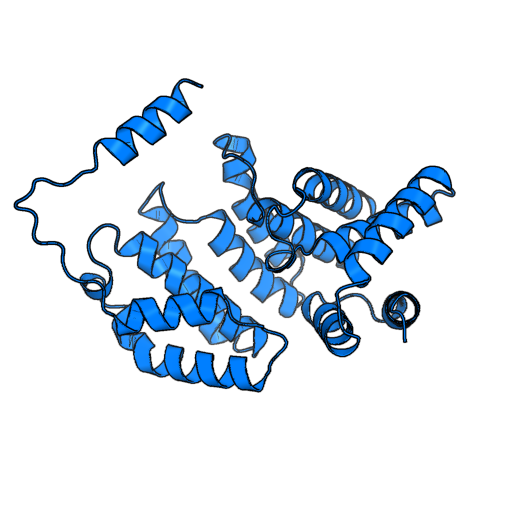M 1533 C CA . ALA A 1 190 ? 3.647 16.904 5.641 1.00 58.78 190 ALA A CA 1
ATOM 1534 C C . ALA A 1 190 ? 3.977 18.406 5.652 1.00 58.78 190 ALA A C 1
ATOM 1536 O O . ALA A 1 190 ? 3.131 19.220 6.031 1.00 58.78 190 ALA A O 1
ATOM 1537 N N . GLU A 1 191 ? 5.196 18.782 5.251 1.00 54.78 191 GLU A N 1
ATOM 1538 C CA . GLU A 1 191 ? 5.563 20.197 5.072 1.00 54.78 191 GLU A CA 1
ATOM 1539 C C . GLU A 1 191 ? 4.722 20.843 3.956 1.00 54.78 191 GLU A C 1
ATOM 1541 O O . GLU A 1 191 ? 4.437 22.041 3.999 1.00 54.78 191 GLU A O 1
ATOM 1546 N N . ASN A 1 192 ? 4.246 20.026 3.009 1.00 46.88 192 ASN A N 1
ATOM 1547 C CA . ASN A 1 192 ? 3.346 20.403 1.931 1.00 46.88 192 ASN A CA 1
ATOM 1548 C C . ASN A 1 192 ? 1.982 19.683 2.065 1.00 46.88 192 ASN A C 1
ATOM 1550 O O . ASN A 1 192 ? 1.912 18.464 1.911 1.00 46.88 192 ASN A O 1
ATOM 1554 N N . PRO A 1 193 ? 0.865 20.402 2.286 1.00 44.00 193 PRO A N 1
ATOM 1555 C CA . PRO A 1 193 ? -0.474 19.809 2.354 1.00 44.00 193 PRO A CA 1
ATOM 1556 C C . PRO A 1 193 ? -0.922 19.096 1.069 1.00 44.00 193 PRO A C 1
ATOM 1558 O O . PRO A 1 193 ? -1.788 18.227 1.138 1.00 44.00 193 PRO A O 1
ATOM 1561 N N . MET A 1 194 ? -0.352 19.444 -0.095 1.00 36.78 194 MET A N 1
ATOM 1562 C CA . MET A 1 194 ? -0.629 18.747 -1.362 1.00 36.78 194 MET A CA 1
ATOM 1563 C C . MET A 1 194 ? 0.071 17.381 -1.454 1.00 36.78 194 MET A C 1
ATOM 1565 O O . MET A 1 194 ? -0.277 16.587 -2.320 1.00 36.78 194 MET A O 1
ATOM 1569 N N . GLU A 1 195 ? 1.011 17.091 -0.549 1.00 44.22 195 GLU A N 1
ATOM 1570 C CA . GLU A 1 195 ? 1.712 15.806 -0.425 1.00 44.22 195 GLU A CA 1
ATOM 1571 C C . GLU A 1 195 ? 1.132 14.924 0.691 1.00 44.22 195 GLU A C 1
ATOM 1573 O O . GLU A 1 195 ? 1.670 13.851 0.967 1.00 44.22 195 GLU A O 1
ATOM 1578 N N . ASP A 1 196 ? 0.014 15.319 1.322 1.00 52.97 196 ASP A N 1
ATOM 1579 C CA . ASP A 1 196 ? -0.686 14.502 2.325 1.00 52.97 196 ASP A CA 1
ATOM 1580 C C . ASP A 1 196 ? -1.470 13.343 1.673 1.00 52.97 196 ASP A C 1
ATOM 1582 O O . ASP A 1 196 ? -2.661 13.118 1.897 1.00 52.97 196 ASP A O 1
ATOM 1586 N N . PHE A 1 197 ? -0.756 12.559 0.865 1.00 52.22 197 PHE A N 1
ATOM 1587 C CA . PHE A 1 197 ? -1.106 11.202 0.461 1.00 52.22 197 PHE A CA 1
ATOM 1588 C C . PHE A 1 197 ? -0.840 10.202 1.596 1.00 52.22 197 PHE A C 1
ATOM 1590 O O . PHE A 1 197 ? -0.764 8.999 1.349 1.00 52.22 197 PHE A O 1
ATOM 1597 N N . SER A 1 198 ? -0.672 10.679 2.838 1.00 61.41 198 SER A N 1
ATOM 1598 C CA . SER A 1 198 ? -0.377 9.817 3.972 1.00 61.41 198 SER A CA 1
ATOM 1599 C C . SER A 1 198 ? -1.515 8.822 4.154 1.00 61.41 198 SER A C 1
ATOM 1601 O O . SER A 1 198 ? -2.681 9.172 4.366 1.00 61.41 198 SER A O 1
ATOM 1603 N N . ASN A 1 199 ? -1.153 7.543 4.129 1.00 79.44 199 ASN A N 1
ATOM 1604 C CA . ASN A 1 199 ? -2.062 6.453 4.446 1.00 79.44 199 ASN A CA 1
ATOM 1605 C C . ASN A 1 199 ? -2.415 6.407 5.950 1.00 79.44 199 ASN A C 1
ATOM 1607 O O . ASN A 1 199 ? -3.046 5.455 6.420 1.00 79.44 199 ASN A O 1
ATOM 1611 N N . SER A 1 200 ? -2.049 7.443 6.716 1.00 87.31 200 SER A N 1
ATOM 1612 C CA . SER A 1 200 ? -2.340 7.572 8.141 1.00 87.31 200 SER A CA 1
ATOM 1613 C C . SER A 1 200 ? -3.818 7.661 8.480 1.00 87.31 200 SER A C 1
ATOM 1615 O O . SER A 1 200 ? -4.190 7.278 9.588 1.00 87.31 200 SER A O 1
ATOM 1617 N N . VAL A 1 201 ? -4.689 8.021 7.529 1.00 91.12 201 VAL A N 1
ATOM 1618 C CA . VAL A 1 201 ? -6.148 7.925 7.718 1.00 91.12 201 VAL A CA 1
ATOM 1619 C C . VAL A 1 201 ? -6.565 6.522 8.186 1.00 91.12 201 VAL A C 1
ATOM 1621 O O . VAL A 1 201 ? -7.350 6.389 9.126 1.00 91.12 201 VAL A O 1
ATOM 1624 N N . TRP A 1 202 ? -5.973 5.470 7.612 1.00 92.94 202 TRP A N 1
ATOM 1625 C CA . TRP A 1 202 ? -6.285 4.086 7.968 1.00 92.94 202 TRP A CA 1
ATOM 1626 C C . TRP A 1 202 ? -5.625 3.664 9.276 1.00 92.94 202 TRP A C 1
ATOM 1628 O O . TRP A 1 202 ? -6.244 2.953 10.066 1.00 92.94 202 TRP A O 1
ATOM 1638 N N . ILE A 1 203 ? -4.417 4.162 9.554 1.00 94.81 203 ILE A N 1
ATOM 1639 C CA . ILE A 1 203 ? -3.742 3.967 10.844 1.00 94.81 203 ILE A CA 1
ATOM 1640 C C . ILE A 1 203 ? -4.636 4.494 11.975 1.00 94.81 203 ILE A C 1
ATOM 1642 O O . ILE A 1 203 ? -4.948 3.767 12.918 1.00 94.81 203 ILE A O 1
ATOM 1646 N N . TYR A 1 204 ? -5.115 5.733 11.853 1.00 95.25 204 TYR A N 1
ATOM 1647 C CA . TYR A 1 204 ? -5.957 6.371 12.863 1.00 95.25 204 TYR A CA 1
ATOM 1648 C C . TYR A 1 204 ? -7.322 5.713 12.999 1.00 95.25 204 TYR A C 1
ATOM 1650 O O . TYR A 1 204 ? -7.782 5.510 14.123 1.00 95.25 204 TYR A O 1
ATOM 1658 N N . PHE A 1 205 ? -7.937 5.307 11.887 1.00 95.81 205 PHE A N 1
ATOM 1659 C CA . PHE A 1 205 ? -9.190 4.561 11.922 1.00 95.81 205 PHE A CA 1
ATOM 1660 C C . PHE A 1 205 ? -9.067 3.268 12.745 1.00 95.81 205 PHE A C 1
ATOM 1662 O O . PHE A 1 205 ? -9.873 3.022 13.645 1.00 95.81 205 PHE A O 1
ATOM 1669 N N . PHE A 1 206 ? -8.041 2.449 12.494 1.00 96.69 206 PHE A N 1
ATOM 1670 C CA . PHE A 1 206 ? -7.894 1.176 13.204 1.00 96.69 206 PHE A CA 1
ATOM 1671 C C . PHE A 1 206 ? -7.414 1.334 14.650 1.00 96.69 206 PHE A C 1
ATOM 1673 O O . PHE A 1 206 ? -7.863 0.578 15.516 1.00 96.69 206 PHE A O 1
ATOM 1680 N N . LEU A 1 207 ? -6.573 2.328 14.950 1.00 97.06 207 LEU A N 1
ATOM 1681 C CA . LEU A 1 207 ? -6.203 2.640 16.335 1.00 97.06 207 LEU A CA 1
ATOM 1682 C C . LEU A 1 207 ? -7.415 3.122 17.137 1.00 97.06 207 LEU A C 1
ATOM 1684 O O . LEU A 1 207 ? -7.649 2.619 18.236 1.00 97.06 207 LEU A O 1
ATOM 1688 N N . LYS A 1 208 ? -8.253 3.995 16.563 1.00 97.12 208 LYS A N 1
ATOM 1689 C CA . LYS A 1 208 ? -9.548 4.370 17.148 1.00 97.12 208 LYS A CA 1
ATOM 1690 C C . LYS A 1 208 ? -10.372 3.120 17.478 1.00 97.12 208 LYS A C 1
ATOM 1692 O O . LYS A 1 208 ? -10.768 2.953 18.627 1.00 97.12 208 LYS A O 1
ATOM 1697 N N . LYS A 1 209 ? -10.573 2.210 16.515 1.00 95.81 209 LYS A N 1
ATOM 1698 C CA . LYS A 1 209 ? -11.338 0.964 16.731 1.00 95.81 209 LYS A CA 1
ATOM 1699 C C . LYS A 1 209 ? -10.797 0.097 17.853 1.00 95.81 209 LYS A C 1
ATOM 1701 O O . LYS A 1 209 ? -11.563 -0.463 18.636 1.00 95.81 209 LYS A O 1
ATOM 1706 N N . TYR A 1 210 ? -9.480 -0.010 17.947 1.00 96.06 210 TYR A N 1
ATOM 1707 C CA . TYR A 1 210 ? -8.852 -0.748 19.027 1.00 96.06 210 TYR A CA 1
ATOM 1708 C C . TYR A 1 210 ? -9.157 -0.131 20.401 1.00 96.06 210 TYR A C 1
ATOM 1710 O O . TYR A 1 210 ? -9.535 -0.855 21.324 1.00 96.06 210 TYR A O 1
ATOM 1718 N N . HIS A 1 211 ? -9.035 1.192 20.535 1.00 96.81 211 HIS A N 1
ATOM 1719 C CA . HIS A 1 211 ? -9.294 1.888 21.797 1.00 96.81 211 HIS A CA 1
ATOM 1720 C C . HIS A 1 211 ? -10.786 1.916 22.169 1.00 96.81 211 HIS A C 1
ATOM 1722 O O . HIS A 1 211 ? -11.103 1.743 23.349 1.00 96.81 211 HIS A O 1
ATOM 1728 N N . GLU A 1 212 ? -11.694 1.989 21.187 1.00 96.06 212 GLU A N 1
ATOM 1729 C CA . GLU A 1 212 ? -13.141 1.813 21.396 1.00 96.06 212 GLU A CA 1
ATOM 1730 C C . GLU A 1 212 ? -13.433 0.459 22.055 1.00 96.06 212 GLU A C 1
ATOM 1732 O O . GLU A 1 212 ? -14.089 0.391 23.093 1.00 96.06 212 GLU A O 1
ATOM 1737 N N . ASN A 1 213 ? -12.858 -0.625 21.522 1.00 95.12 213 ASN A N 1
ATOM 1738 C CA . ASN A 1 213 ? -13.040 -1.977 22.062 1.00 95.12 213 ASN A CA 1
ATOM 1739 C C . ASN A 1 213 ? -12.446 -2.159 23.470 1.00 95.12 213 ASN A C 1
ATOM 1741 O O . ASN A 1 213 ? -12.829 -3.079 24.197 1.00 95.12 213 ASN A O 1
ATOM 1745 N N . LYS A 1 214 ? -11.492 -1.309 23.866 1.00 96.25 214 LYS A N 1
ATOM 1746 C CA . LYS A 1 214 ? -10.896 -1.297 25.210 1.00 96.25 214 LYS A CA 1
ATOM 1747 C C . LYS A 1 214 ? -11.621 -0.370 26.186 1.00 96.25 214 LYS A C 1
ATOM 1749 O O . LYS A 1 214 ? -11.254 -0.366 27.359 1.00 96.25 214 LYS A O 1
ATOM 1754 N N . ASN A 1 215 ? -12.648 0.357 25.740 1.00 96.75 215 ASN A N 1
ATOM 1755 C CA . ASN A 1 215 ? -13.302 1.428 26.497 1.00 96.75 215 ASN A CA 1
ATOM 1756 C C . ASN A 1 215 ? -12.316 2.525 26.950 1.00 96.75 215 ASN A C 1
ATOM 1758 O O . ASN A 1 215 ? -12.470 3.117 28.019 1.00 96.75 215 ASN A O 1
ATOM 1762 N N . ASP A 1 216 ? -11.281 2.785 26.148 1.00 97.69 216 ASP A N 1
ATOM 1763 C CA . ASP A 1 216 ? -10.325 3.868 26.376 1.00 97.69 216 ASP A CA 1
ATOM 1764 C C . ASP A 1 216 ? -10.817 5.134 25.667 1.00 97.69 216 ASP A C 1
ATOM 1766 O O . ASP A 1 216 ? -10.474 5.413 24.514 1.00 97.69 216 ASP A O 1
ATOM 1770 N N . ASN A 1 217 ? -11.682 5.881 26.355 1.00 96.94 217 ASN A N 1
ATOM 1771 C CA . ASN A 1 217 ? -12.356 7.049 25.782 1.00 96.94 217 ASN A CA 1
ATOM 1772 C C . ASN A 1 217 ? -11.374 8.159 25.377 1.00 96.94 217 ASN A C 1
ATOM 1774 O O . ASN A 1 217 ? -11.593 8.820 24.365 1.00 96.94 217 ASN A O 1
ATOM 1778 N N . VAL A 1 218 ? -10.282 8.341 26.129 1.00 97.88 218 VAL A N 1
ATOM 1779 C CA . VAL A 1 218 ? -9.296 9.402 25.868 1.00 97.88 218 VAL A CA 1
ATOM 1780 C C . VAL A 1 218 ? -8.550 9.123 24.566 1.00 97.88 218 VAL A C 1
ATOM 1782 O O . VAL A 1 218 ? -8.454 9.995 23.702 1.00 97.88 218 VAL A O 1
ATOM 1785 N N . ALA A 1 219 ? -8.047 7.899 24.390 1.00 96.88 219 ALA A N 1
ATOM 1786 C CA . ALA A 1 219 ? -7.365 7.532 23.154 1.00 96.88 219 ALA A CA 1
ATOM 1787 C C . ALA A 1 219 ? -8.334 7.451 21.964 1.00 96.88 219 ALA A C 1
ATOM 1789 O O . ALA A 1 219 ? -7.984 7.867 20.860 1.00 96.88 219 ALA A O 1
ATOM 1790 N N . THR A 1 220 ? -9.563 6.979 22.188 1.00 97.81 220 THR A N 1
ATOM 1791 C CA . THR A 1 220 ? -10.619 6.964 21.165 1.00 97.81 220 THR A CA 1
ATOM 1792 C C . THR A 1 220 ? -10.874 8.365 20.612 1.00 97.81 220 THR A C 1
ATOM 1794 O O . THR A 1 220 ? -10.866 8.556 19.397 1.00 97.81 220 THR A O 1
ATOM 1797 N N . GLU A 1 221 ? -11.046 9.357 21.489 1.00 97.31 221 GLU A N 1
ATOM 1798 C CA . GLU A 1 221 ? -11.273 10.745 21.084 1.00 97.31 221 GLU A CA 1
ATOM 1799 C C . GLU A 1 221 ? -10.070 11.320 20.323 1.00 97.31 221 GLU A C 1
ATOM 1801 O O . GLU A 1 221 ? -10.250 11.907 19.253 1.00 97.31 221 GLU A O 1
ATOM 1806 N N . LYS A 1 222 ? -8.841 11.076 20.807 1.00 96.75 222 LYS A N 1
ATOM 1807 C CA . LYS A 1 222 ? -7.601 11.471 20.112 1.00 96.75 222 LYS A CA 1
ATOM 1808 C C . LYS A 1 222 ? -7.592 10.957 18.668 1.00 96.75 222 LYS A C 1
ATOM 1810 O O . LYS A 1 222 ? -7.399 11.735 17.734 1.00 96.75 222 LYS A O 1
ATOM 1815 N N . TYR A 1 223 ? -7.785 9.653 18.469 1.00 96.38 223 TYR A N 1
ATOM 1816 C CA . TYR A 1 223 ? -7.703 9.058 17.133 1.00 96.38 223 TYR A CA 1
ATOM 1817 C C . TYR A 1 223 ? -8.894 9.420 16.244 1.00 96.38 223 TYR A C 1
ATOM 1819 O O . TYR A 1 223 ? -8.713 9.556 15.037 1.00 96.38 223 TYR A O 1
ATOM 1827 N N . GLN A 1 224 ? -10.081 9.661 16.810 1.00 95.62 224 GLN A N 1
ATOM 1828 C CA . GLN A 1 224 ? -11.219 10.199 16.060 1.00 95.62 224 GLN A CA 1
ATOM 1829 C C . GLN A 1 224 ? -10.910 11.593 15.492 1.00 95.62 224 GLN A C 1
ATOM 1831 O O . GLN A 1 224 ? -11.199 11.848 14.325 1.00 95.62 224 GLN A O 1
ATOM 1836 N N . GLN A 1 225 ? -10.302 12.484 16.281 1.00 94.19 225 GLN A N 1
ATOM 1837 C CA . GLN A 1 225 ? -9.927 13.822 15.810 1.00 94.19 225 GLN A CA 1
ATOM 1838 C C . GLN A 1 225 ? -8.894 13.754 14.675 1.00 94.19 225 GLN A C 1
ATOM 1840 O O . GLN A 1 225 ? -9.061 14.423 13.655 1.00 94.19 225 GLN A O 1
ATOM 1845 N N . LEU A 1 226 ? -7.868 12.905 14.813 1.00 92.50 226 LEU A N 1
ATOM 1846 C CA . LEU A 1 226 ? -6.846 12.696 13.778 1.00 92.50 226 LEU A CA 1
ATOM 1847 C C . LEU A 1 226 ? -7.435 12.096 12.492 1.00 92.50 226 LEU A C 1
ATOM 1849 O O . LEU A 1 226 ? -7.134 12.561 11.393 1.00 92.50 226 LEU A O 1
ATOM 1853 N N . PHE A 1 227 ? -8.316 11.104 12.627 1.00 92.94 227 PHE A N 1
ATOM 1854 C CA . PHE A 1 227 ? -9.018 10.484 11.506 1.00 92.94 227 PHE A CA 1
ATOM 1855 C C . PHE A 1 227 ? -9.868 11.498 10.726 1.00 92.94 227 PHE A C 1
ATOM 1857 O O . PHE A 1 227 ? -9.726 11.610 9.509 1.00 92.94 227 PHE A O 1
ATOM 1864 N N . VAL A 1 228 ? -10.696 12.291 11.415 1.00 91.44 228 VAL A N 1
ATOM 1865 C CA . VAL A 1 228 ? -11.532 13.325 10.776 1.00 91.44 228 VAL A CA 1
ATOM 1866 C C . VAL A 1 228 ? -10.678 14.411 10.126 1.00 91.44 228 VAL A C 1
ATOM 1868 O O . VAL A 1 228 ? -10.973 14.833 9.009 1.00 91.44 228 VAL A O 1
ATOM 1871 N N . ALA A 1 229 ? -9.588 14.834 10.774 1.00 89.00 229 ALA A N 1
ATOM 1872 C CA . ALA A 1 229 ? -8.675 15.821 10.204 1.00 89.00 229 ALA A CA 1
ATOM 1873 C C . ALA A 1 229 ? -8.091 15.357 8.858 1.00 89.00 229 ALA A C 1
ATOM 1875 O O . ALA A 1 229 ? -8.038 16.148 7.917 1.00 89.00 229 ALA A O 1
ATOM 1876 N N . LYS A 1 230 ? -7.726 14.071 8.737 1.00 87.62 230 LYS A N 1
ATOM 1877 C CA . LYS A 1 230 ? -7.234 13.478 7.480 1.00 87.62 230 LYS A CA 1
ATOM 1878 C C . LYS A 1 230 ? -8.323 13.299 6.420 1.00 87.62 230 LYS A C 1
ATOM 1880 O O . LYS A 1 230 ? -8.025 13.352 5.228 1.00 87.62 230 LYS A O 1
ATOM 1885 N N . LEU A 1 231 ? -9.580 13.111 6.824 1.00 87.88 231 LEU A N 1
ATOM 1886 C CA . LEU A 1 231 ? -10.710 13.011 5.895 1.00 87.88 231 LEU A CA 1
ATOM 1887 C C . LEU A 1 231 ? -11.151 14.360 5.323 1.00 87.88 231 LEU A C 1
ATOM 1889 O O . LEU A 1 231 ? -11.645 14.392 4.201 1.00 87.88 231 LEU A O 1
ATOM 1893 N N . LYS A 1 232 ? -10.958 15.465 6.052 1.00 85.88 232 LYS A N 1
ATOM 1894 C CA . LYS A 1 232 ? -11.485 16.791 5.688 1.00 85.88 232 LYS A CA 1
ATOM 1895 C C . LYS A 1 232 ? -11.097 17.264 4.279 1.00 85.88 232 LYS A C 1
ATOM 1897 O O . LYS A 1 232 ? -11.858 17.985 3.644 1.00 85.88 232 LYS A O 1
ATOM 1902 N N . ASN A 1 233 ? -9.935 16.844 3.785 1.00 78.56 233 ASN A N 1
ATOM 1903 C CA . ASN A 1 233 ? -9.430 17.236 2.468 1.00 78.56 233 ASN A CA 1
ATOM 1904 C C . ASN A 1 233 ? -9.711 16.193 1.369 1.00 78.56 233 ASN A C 1
ATOM 1906 O O . ASN A 1 233 ? -9.257 16.364 0.239 1.00 78.56 233 ASN A O 1
ATOM 1910 N N . LYS A 1 234 ? -10.426 15.101 1.673 1.00 85.00 234 LYS A N 1
ATOM 1911 C CA . LYS A 1 234 ? -10.694 14.011 0.727 1.00 85.00 234 LYS A CA 1
ATOM 1912 C C . LYS A 1 234 ? -12.128 14.078 0.212 1.00 85.00 234 LYS A C 1
ATOM 1914 O O . LYS A 1 234 ? -13.079 14.250 0.967 1.00 85.00 234 LYS A O 1
ATOM 1919 N N . THR A 1 235 ? -12.291 13.876 -1.093 1.00 87.69 235 THR A N 1
ATOM 1920 C CA . THR A 1 235 ? -13.619 13.737 -1.699 1.00 87.69 235 THR A CA 1
ATOM 1921 C C . THR A 1 235 ? -14.230 12.378 -1.355 1.00 87.69 235 THR A C 1
ATOM 1923 O O . THR A 1 235 ? -13.522 11.395 -1.118 1.00 87.69 235 THR A O 1
ATOM 1926 N N . PHE A 1 236 ? -15.559 12.281 -1.407 1.00 89.06 236 PHE A N 1
ATOM 1927 C CA . PHE A 1 236 ? -16.263 11.005 -1.242 1.00 89.06 236 PHE A CA 1
ATOM 1928 C C . PHE A 1 236 ? -15.761 9.928 -2.221 1.00 89.06 236 PHE A C 1
ATOM 1930 O O . PHE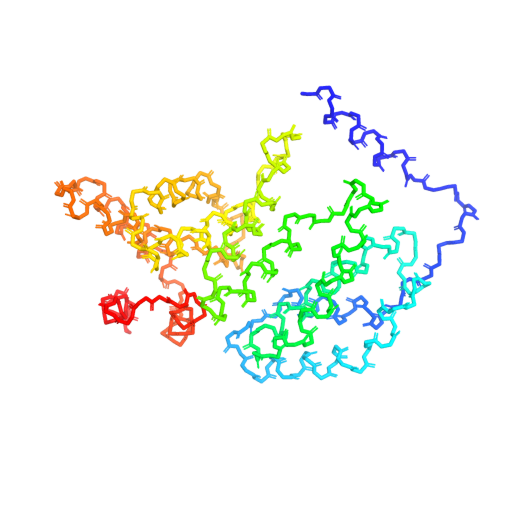 A 1 236 ? -15.553 8.777 -1.837 1.00 89.06 236 PHE A O 1
ATOM 1937 N N . ALA A 1 237 ? -15.529 10.306 -3.484 1.00 88.44 237 ALA A N 1
ATOM 1938 C CA . ALA A 1 237 ? -14.999 9.406 -4.505 1.00 88.44 237 ALA A CA 1
ATOM 1939 C C . ALA A 1 237 ? -13.604 8.883 -4.130 1.00 88.44 237 ALA A C 1
ATOM 1941 O O . ALA A 1 237 ? -13.368 7.677 -4.208 1.00 88.44 237 ALA A O 1
ATOM 1942 N N . ARG A 1 238 ? -12.723 9.765 -3.635 1.00 88.25 238 ARG A N 1
ATOM 1943 C CA . ARG A 1 238 ? -11.383 9.390 -3.179 1.00 88.25 238 ARG A CA 1
ATOM 1944 C C . ARG A 1 238 ? -11.433 8.396 -2.024 1.00 88.25 238 ARG A C 1
ATOM 1946 O O . ARG A 1 238 ? -10.774 7.365 -2.090 1.00 88.25 238 ARG A O 1
ATOM 1953 N N . VAL A 1 239 ? -12.238 8.658 -0.993 1.00 91.19 239 VAL A N 1
ATOM 1954 C CA . VAL A 1 239 ? -12.343 7.746 0.161 1.00 91.19 239 VAL A CA 1
ATOM 1955 C C . VAL A 1 239 ? -12.933 6.399 -0.251 1.00 91.19 239 VAL A C 1
ATOM 1957 O O . VAL A 1 239 ? -12.460 5.357 0.195 1.00 91.19 239 VAL A O 1
ATOM 1960 N N . LYS A 1 240 ? -13.925 6.388 -1.149 1.00 90.88 240 LYS A N 1
ATOM 1961 C CA . LYS A 1 240 ? -14.478 5.144 -1.696 1.00 90.88 240 LYS A CA 1
ATOM 1962 C C . LYS A 1 240 ? -13.427 4.337 -2.463 1.00 90.88 240 LYS A C 1
ATOM 1964 O O . LYS A 1 240 ? -13.389 3.115 -2.321 1.00 90.88 240 LYS A O 1
ATOM 1969 N N . TRP A 1 241 ? -12.583 5.003 -3.251 1.00 91.81 241 TRP A N 1
ATOM 1970 C CA . TRP A 1 241 ? -11.455 4.346 -3.906 1.00 91.81 241 TRP A CA 1
ATOM 1971 C C . TRP A 1 241 ? -10.468 3.788 -2.876 1.00 91.81 241 TRP A C 1
ATOM 1973 O O . TRP A 1 241 ? -10.135 2.611 -2.959 1.00 91.81 241 TRP A O 1
ATOM 1983 N N . GLU A 1 242 ? -10.077 4.563 -1.859 1.00 92.00 242 GLU A N 1
ATOM 1984 C CA . GLU A 1 242 ? -9.142 4.108 -0.821 1.00 92.00 242 GLU A CA 1
ATOM 1985 C C . GLU A 1 242 ? -9.689 2.897 -0.042 1.00 92.00 242 GLU A C 1
ATOM 1987 O O . GLU A 1 242 ? -8.961 1.931 0.170 1.00 92.00 242 GLU A O 1
ATOM 1992 N N . LEU A 1 243 ? -10.982 2.882 0.308 1.00 92.88 243 LEU A N 1
ATOM 1993 C CA . LEU A 1 243 ? -11.631 1.724 0.941 1.00 92.88 243 LEU A CA 1
ATOM 1994 C C . LEU A 1 243 ? -11.446 0.440 0.116 1.00 92.88 243 LEU A C 1
ATOM 1996 O O . LEU A 1 243 ? -11.157 -0.617 0.674 1.00 92.88 243 LEU A O 1
ATOM 2000 N N . ASN A 1 244 ? -11.575 0.527 -1.210 1.00 91.50 244 ASN A N 1
ATOM 2001 C CA . ASN A 1 244 ? -11.338 -0.603 -2.108 1.00 91.50 244 ASN A CA 1
ATOM 2002 C C . ASN A 1 244 ? -9.837 -0.909 -2.250 1.00 91.50 244 ASN A C 1
ATOM 2004 O O . ASN A 1 244 ? -9.414 -2.061 -2.141 1.00 91.50 244 ASN A O 1
ATOM 2008 N N . HIS A 1 245 ? -9.015 0.123 -2.448 1.00 90.69 245 HIS A N 1
ATOM 2009 C CA . HIS A 1 245 ? -7.581 -0.009 -2.655 1.00 90.69 245 HIS A CA 1
ATOM 2010 C C . HIS A 1 245 ? -6.903 -0.694 -1.462 1.00 90.69 245 HIS A C 1
ATOM 2012 O O . HIS A 1 245 ? -6.209 -1.696 -1.644 1.00 90.69 245 HIS A O 1
ATOM 2018 N N . PHE A 1 246 ? -7.169 -0.234 -0.243 1.00 92.06 246 PHE A N 1
ATOM 2019 C CA . PHE A 1 246 ? -6.638 -0.826 0.986 1.00 92.06 246 PHE A CA 1
ATOM 2020 C C . PHE A 1 246 ? -7.401 -2.073 1.436 1.00 92.06 246 PHE A C 1
ATOM 2022 O O . PHE A 1 246 ? -7.106 -2.603 2.503 1.00 92.06 246 PHE A O 1
ATOM 2029 N N . GLN A 1 247 ? -8.372 -2.548 0.643 1.00 93.31 247 GLN A N 1
ATOM 2030 C CA . GLN A 1 247 ? -9.256 -3.657 0.993 1.00 93.31 247 GLN A CA 1
ATOM 2031 C C . GLN A 1 247 ? -9.767 -3.493 2.429 1.00 93.31 247 GLN A C 1
ATOM 2033 O O . GLN A 1 247 ? -9.602 -4.378 3.262 1.00 93.31 247 GLN A O 1
ATOM 2038 N N . ILE A 1 248 ? -10.316 -2.333 2.774 1.00 93.12 248 ILE A N 1
ATOM 2039 C CA . ILE A 1 248 ? -10.882 -2.117 4.105 1.00 93.12 248 ILE A CA 1
ATOM 2040 C C . ILE A 1 248 ? -12.145 -2.985 4.224 1.00 93.12 248 ILE A C 1
ATOM 2042 O O . ILE A 1 248 ? -12.968 -2.966 3.307 1.00 93.12 248 ILE A O 1
ATOM 2046 N N . PRO A 1 249 ? -12.326 -3.766 5.311 1.00 88.94 249 PRO A N 1
ATOM 2047 C CA . PRO A 1 249 ? -13.498 -4.627 5.455 1.00 88.94 249 PRO A CA 1
ATOM 2048 C C . PRO A 1 249 ? -14.817 -3.859 5.291 1.00 88.94 249 PRO A C 1
ATOM 2050 O O . PRO A 1 249 ? -15.021 -2.849 5.961 1.00 88.94 249 PRO A O 1
ATOM 2053 N N . GLU A 1 250 ? -15.739 -4.381 4.474 1.00 89.19 250 GLU A N 1
ATOM 2054 C CA . GLU A 1 250 ? -17.006 -3.707 4.116 1.00 89.19 250 GLU A CA 1
ATOM 2055 C C . GLU A 1 250 ? -17.851 -3.293 5.327 1.00 89.19 250 GLU A C 1
ATOM 2057 O O . GLU A 1 250 ? -18.533 -2.272 5.298 1.00 89.19 250 GLU A O 1
ATOM 2062 N N . LYS A 1 251 ? -17.753 -4.030 6.442 1.00 91.81 251 LYS A N 1
ATOM 2063 C CA . LYS A 1 251 ? -18.428 -3.683 7.705 1.00 91.81 251 LYS A CA 1
ATOM 2064 C C . LYS A 1 251 ? -18.057 -2.296 8.254 1.00 91.81 251 LYS A C 1
ATOM 2066 O O . LYS A 1 251 ? -18.754 -1.794 9.126 1.00 91.81 251 LYS A O 1
ATOM 2071 N N . TYR A 1 252 ? -16.953 -1.711 7.790 1.00 92.94 252 TYR A N 1
ATOM 2072 C CA . TYR A 1 252 ? -16.488 -0.382 8.184 1.00 92.94 252 TYR A CA 1
ATOM 2073 C C . TYR A 1 252 ? -16.831 0.708 7.162 1.00 92.94 252 TYR A C 1
ATOM 2075 O O . TYR A 1 252 ? -16.638 1.885 7.455 1.00 92.94 252 TYR A O 1
ATOM 2083 N N . THR A 1 253 ? -17.338 0.353 5.980 1.00 90.81 253 THR A N 1
ATOM 2084 C CA . THR A 1 253 ? -17.579 1.301 4.886 1.00 90.81 253 THR A CA 1
ATOM 2085 C C . THR A 1 253 ? -18.554 2.404 5.286 1.00 90.81 253 THR A C 1
ATOM 2087 O O . THR A 1 253 ? -18.208 3.578 5.175 1.00 90.81 253 THR A O 1
ATOM 2090 N N . ASP A 1 254 ? -19.733 2.053 5.800 1.00 91.62 254 ASP A N 1
ATOM 2091 C CA . ASP A 1 254 ? -20.761 3.043 6.148 1.00 91.62 254 ASP A CA 1
ATOM 2092 C C . ASP A 1 254 ? -20.294 3.998 7.251 1.00 91.62 254 ASP A C 1
ATOM 2094 O O . ASP A 1 254 ? -20.544 5.201 7.181 1.00 91.62 254 ASP A O 1
ATOM 2098 N N . GLU A 1 255 ? -19.557 3.479 8.235 1.00 93.88 255 GLU A N 1
ATOM 2099 C CA . GLU A 1 255 ? -18.981 4.293 9.304 1.00 93.88 255 GLU A CA 1
ATOM 2100 C C . GLU A 1 255 ? -17.947 5.283 8.764 1.00 93.88 255 GLU A C 1
ATOM 2102 O O . GLU A 1 255 ? -17.963 6.460 9.119 1.00 93.88 255 GLU A O 1
ATOM 2107 N N . VAL A 1 256 ? -17.032 4.831 7.906 1.00 93.19 256 VAL A N 1
ATOM 2108 C CA . VAL A 1 256 ? -16.016 5.717 7.328 1.00 93.19 256 VAL A CA 1
ATOM 2109 C C . VAL A 1 256 ? -16.687 6.806 6.494 1.00 93.19 256 VAL A C 1
ATOM 2111 O O . VAL A 1 256 ? -16.389 7.988 6.663 1.00 93.19 256 VAL A O 1
ATOM 2114 N N . LEU A 1 257 ? -17.641 6.426 5.643 1.00 91.12 257 LEU A N 1
ATOM 2115 C CA . LEU A 1 257 ? -18.328 7.358 4.753 1.00 91.12 257 LEU A CA 1
ATOM 2116 C C . LEU A 1 257 ? -19.221 8.357 5.504 1.00 91.12 257 LEU A C 1
ATOM 2118 O O . LEU A 1 257 ? -19.400 9.472 5.020 1.00 91.12 257 LEU A O 1
ATOM 2122 N N . SER A 1 258 ? -19.737 8.021 6.694 1.00 90.31 258 SER A N 1
ATOM 2123 C CA . SER A 1 258 ? -20.518 8.966 7.507 1.00 90.31 258 SER A CA 1
ATOM 2124 C C . SER A 1 258 ? -19.685 10.093 8.127 1.00 90.31 258 SER A C 1
ATOM 2126 O O . SER A 1 258 ? -20.258 11.058 8.623 1.00 90.31 258 SER A O 1
ATOM 2128 N N . ASN A 1 259 ? -18.352 9.969 8.134 1.00 88.00 259 ASN A N 1
ATOM 2129 C CA . ASN A 1 259 ? -17.432 10.983 8.663 1.00 88.00 259 ASN A CA 1
ATOM 2130 C C . ASN A 1 259 ? -16.956 11.987 7.597 1.00 88.00 259 ASN A C 1
ATOM 2132 O O . ASN A 1 259 ? -16.187 12.890 7.915 1.00 88.00 259 ASN A O 1
ATOM 2136 N N . ILE A 1 260 ? -17.392 11.839 6.344 1.00 86.12 260 ILE A N 1
ATOM 2137 C CA . ILE A 1 260 ? -17.094 12.787 5.269 1.00 86.12 260 ILE A CA 1
ATOM 2138 C C . ILE A 1 260 ? -18.188 13.858 5.280 1.00 86.12 260 ILE A C 1
ATOM 2140 O O . ILE A 1 260 ? -19.375 13.529 5.201 1.00 86.12 260 ILE A O 1
ATOM 2144 N N . GLU A 1 261 ? -17.802 15.131 5.407 1.00 66.12 261 GLU A N 1
ATOM 2145 C CA . GLU A 1 261 ? -18.734 16.257 5.262 1.00 66.12 261 GLU A CA 1
ATOM 2146 C C . GLU A 1 261 ? -19.402 16.176 3.875 1.00 66.12 261 GLU A C 1
ATOM 2148 O O . GLU A 1 261 ? -18.723 15.994 2.863 1.00 66.12 261 GLU A O 1
ATOM 2153 N N . LYS A 1 262 ? -20.740 16.232 3.839 1.00 52.34 262 LYS A N 1
ATOM 2154 C CA . LYS A 1 262 ? -21.510 16.276 2.587 1.00 52.34 262 LYS A CA 1
ATOM 2155 C C . LYS A 1 262 ? -21.433 17.647 1.936 1.00 52.34 262 LYS A C 1
ATOM 2157 O O . LYS A 1 262 ? -21.558 18.642 2.683 1.00 52.34 262 LYS A O 1
#

InterPro domains:
  IPR011990 Tetratricopeptide-like helical domain superfamily [G3DSA:1.25.40.10] (37-242)
  IPR011990 Tetratricopeptide-like helical domain superfamily [SSF48452] (71-204)
  IPR019734 Tetratricopeptide repeat [SM00028] (115-149)
  IPR019734 Tetratricopeptide repeat [SM00028] (157-190)

Radius of gyration: 19.86 Å; chains: 1; bounding box: 57×35×52 Å

Organism: NCBI:txid1848904

Sequence (262 aa):
MAKKRKYQEECDSYIGDENEIIVPFSDEVVEVAAEAQLIDLSDVEEVNRVLSRLEKTEPLFFDLASFGEGSTYSQSITLAYYIKVLTEVRNFDKALSLAEIVLQNLELSPWNPIPMAHNHIGTIFFKKKEYATAITHYDSGLKPFFEQNWEADSEAMNLYLYKALCLLYLGKEKEAVECFQSAEKYDKPAENPMEDFSNSVWIYFFLKKYHENKNDNVATEKYQQLFVAKLKNKTFARVKWELNHFQIPEKYTDEVLSNIEK

Secondary structure (DSSP, 8-state):
-HHHHHHHHHHHT----TT---PPP-HHHHHHHHHHHH--TT-HHHHHHHHHHHHHHHHHHT-GGGG-TTHHHHHHHHHHHHHHHHHHTT-HHHHHHHHHHHHHHHTT-TTS-HHHHHHHHHHHHHHTT-HHHHHHHHHHHHHHHHHS-PPP-HHHHHHHHHHHHHHHHTT-HHHHHHHHHHHHTT-PPPSSGGG---THHHHHHHHHHHHHHTT-HHHHHHHHHHHHHHHTT--HHHHHHHHHHTT--GGGHHHHHTTS--

pLDDT: mean 83.93, std 17.37, range [36.5, 98.5]

Foldseek 3Di:
DVVVVVVCVVVVVPPDDPPDDQLDADPLLVVLLVLLVPDDLLDPVSLVVSLVSCVVCVVLLPVLSNQGPVSLQSSLSSLLSNLVSCLSVPVLVVSVVSLVSSVVSVVVDPPHQLLSSLLSNLLSCVSVLVLVVSLVSLVRSCCCCPPVVPDDELSVLSSLQLNLLSCVSVVNNVSSLVSLVVSVVHPDPPPDPVPLPRPCLSSLVSQLVVCVVVVVVVSNVVSVVVNLVSQAPDDLSRVVVVCVSSVPPPVCVVVSSVSHDD